Protein AF-A0A7S1SP15-F1 (afdb_monomer)

pLDDT: mean 71.82, std 19.23, range [31.91, 95.0]

InterPro domains:
  IPR002642 Lysophospholipase, catalytic domain [PF01735] (36-257)
  IPR002642 Lysophospholipase, catalytic domain [PS51210] (1-277)
  IPR016035 Acyl transferase/acyl hydrolase/lysophospholipase [SSF52151] (35-268)

Radius of gyration: 19.45 Å; Cα contacts (8 Å, |Δi|>4): 490; chains: 1; bounding box: 40×46×58 Å

Organism: NCBI:txid63592

Secondary structure (DSSP, 8-state):
----HHHHHHHHHHHHHHHTTT-TTTGGG-S--TTS---HHHHHHHHHHHHHH--TT-TT--TTSTTTT-BTTTHHHH-HHHHHT-SPPP-EEEEEP-TT-TT--SS-PEEEEE-SSEEEE-STTT-EEEEGGGTT--GGGGPBPTTS-B-S----S--BHHHHHHHHH----TT--GGG-TTTTT----SEEEE-S---TTT-TTS-TTSEEEEEEGGGSTT-SS--GGGG-GGG-------------SGGG---SHHHHHHHHHIIIII------

Solvent-accessible surface area (backbone atoms only — not comparable to full-atom values): 15600 Å² total; per-residue (Å²): 134,85,79,51,69,40,61,46,53,48,50,47,44,50,48,48,46,42,60,55,21,54,48,76,77,49,64,80,56,68,58,74,48,89,91,61,70,77,26,51,14,52,57,48,6,41,51,49,17,50,74,73,51,55,66,84,87,52,90,82,71,58,89,31,57,42,41,47,89,40,33,44,32,48,40,48,74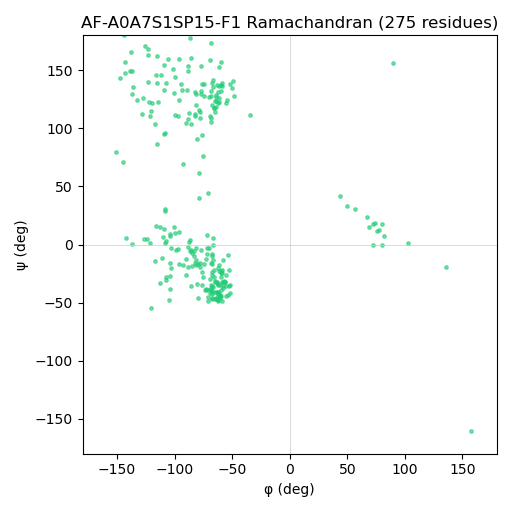,73,34,65,40,55,55,70,61,76,37,81,81,67,75,43,48,15,14,34,43,24,48,84,46,78,80,61,63,54,88,53,42,41,66,28,42,40,32,34,64,34,30,35,23,80,48,82,68,64,59,44,72,47,51,21,46,44,34,48,18,36,37,72,23,63,31,62,41,100,84,73,45,74,74,33,47,74,24,60,69,55,32,21,39,24,45,53,52,14,17,31,59,43,76,83,60,94,86,68,69,54,73,76,37,83,88,46,63,80,46,91,36,74,37,25,72,35,42,27,59,68,80,60,96,82,66,41,84,52,52,29,82,84,50,38,43,36,25,23,22,21,56,46,21,67,52,30,69,58,81,52,69,80,56,60,39,77,92,68,67,62,88,77,83,91,83,79,78,81,50,55,82,26,86,94,49,37,55,67,66,64,58,58,54,37,31,40,51,32,33,44,74,73,69,68,35,88,61,90,129

Nearest PDB structures (foldseek):
  5wg4-assembly1_A  TM=4.957E-01  e=5.060E+00  Homo sapiens

Mean predicted aligned error: 11.15 Å

Structure (mmCIF, N/CA/C/O backbone):
data_AF-A0A7S1SP15-F1
#
_entry.id   AF-A0A7S1SP15-F1
#
loop_
_atom_site.group_PDB
_atom_site.id
_atom_site.type_symbol
_atom_site.label_atom_id
_atom_site.label_alt_id
_atom_site.label_comp_id
_atom_site.label_asym_id
_atom_site.label_entity_id
_atom_site.label_seq_id
_atom_site.pdbx_PDB_ins_code
_atom_site.Cartn_x
_atom_site.Cartn_y
_atom_site.Cartn_z
_atom_site.occupancy
_atom_site.B_iso_or_equiv
_atom_site.auth_seq_id
_atom_site.auth_comp_id
_atom_site.auth_asym_id
_atom_site.auth_atom_id
_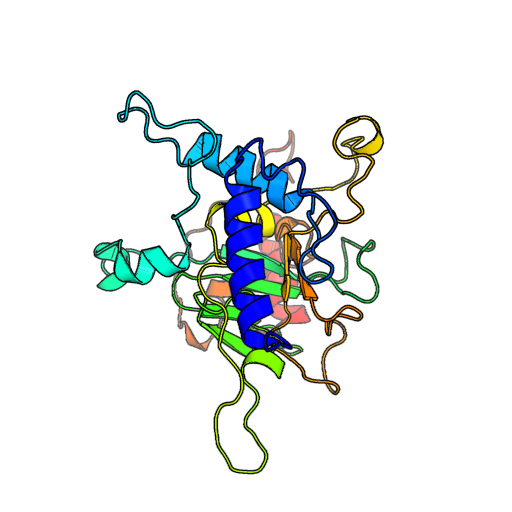atom_site.pdbx_PDB_model_num
ATOM 1 N N . GLN A 1 1 ? -11.463 2.622 38.867 1.00 37.31 1 GLN A N 1
ATOM 2 C CA . GLN A 1 1 ? -12.000 1.786 37.773 1.00 37.31 1 GLN A CA 1
ATOM 3 C C . GLN A 1 1 ? -10.945 1.722 36.683 1.00 37.31 1 GLN A C 1
ATOM 5 O O . GLN A 1 1 ? -10.620 2.759 36.124 1.00 37.31 1 GLN A O 1
ATOM 10 N N . GLN A 1 2 ? -10.336 0.558 36.449 1.00 34.97 2 GLN A N 1
ATOM 11 C CA . GLN A 1 2 ? -9.393 0.382 35.343 1.00 34.97 2 GLN A CA 1
ATOM 12 C C . GLN A 1 2 ? -10.195 0.124 34.065 1.00 34.97 2 GLN A C 1
ATOM 14 O O . GLN A 1 2 ? -10.850 -0.905 33.944 1.00 34.97 2 GLN A O 1
ATOM 19 N N . VAL A 1 3 ? -10.179 1.084 33.141 1.00 39.12 3 VAL A N 1
ATOM 20 C CA . VAL A 1 3 ? -10.641 0.879 31.761 1.00 39.12 3 VAL A CA 1
ATOM 21 C C . VAL A 1 3 ? -9.717 -0.157 31.119 1.00 39.12 3 VAL A C 1
ATOM 23 O O . VAL A 1 3 ? -8.491 -0.010 31.224 1.00 39.12 3 VAL A O 1
ATOM 26 N N . SER A 1 4 ? -10.297 -1.205 30.525 1.00 45.06 4 SER A N 1
ATOM 27 C CA . SER A 1 4 ? -9.557 -2.316 29.903 1.00 45.06 4 SER A CA 1
ATOM 28 C C . SER A 1 4 ? -8.683 -1.831 28.739 1.00 45.06 4 SER A C 1
ATOM 30 O O . SER A 1 4 ? -9.000 -0.823 28.110 1.00 45.06 4 SER A O 1
ATOM 32 N N . VAL A 1 5 ? -7.585 -2.538 28.448 1.00 40.28 5 VAL A N 1
ATOM 33 C CA . VAL A 1 5 ? -6.642 -2.195 27.362 1.00 40.28 5 VAL A CA 1
ATOM 34 C C . VAL A 1 5 ? -7.368 -2.070 26.018 1.00 40.28 5 VAL A C 1
ATOM 36 O O . VAL A 1 5 ? -7.242 -1.049 25.358 1.00 40.28 5 VAL A O 1
ATOM 39 N N . ALA A 1 6 ? -8.264 -3.005 25.698 1.00 38.03 6 ALA A N 1
ATOM 40 C CA . ALA A 1 6 ? -9.083 -2.965 24.486 1.00 38.03 6 ALA A CA 1
ATOM 41 C C . ALA A 1 6 ? -9.980 -1.710 24.384 1.00 38.03 6 ALA A C 1
ATOM 43 O O . ALA A 1 6 ? -10.123 -1.110 23.319 1.00 38.03 6 ALA A O 1
ATOM 44 N N . GLN A 1 7 ? -10.563 -1.262 25.502 1.00 39.53 7 GLN A N 1
ATOM 45 C CA . GLN A 1 7 ? -11.352 -0.025 25.533 1.00 39.53 7 GLN A CA 1
ATOM 46 C C . GLN A 1 7 ? -10.481 1.224 25.340 1.00 39.53 7 GLN A C 1
ATOM 48 O O . GLN A 1 7 ? -10.970 2.204 24.776 1.00 39.53 7 GLN A O 1
ATOM 53 N N . ARG A 1 8 ? -9.209 1.185 25.764 1.00 39.28 8 ARG A N 1
ATOM 54 C CA . ARG A 1 8 ? -8.229 2.245 25.482 1.00 39.28 8 ARG A CA 1
ATOM 55 C C . ARG A 1 8 ? -7.831 2.236 24.013 1.00 39.28 8 ARG A C 1
ATOM 57 O O . ARG A 1 8 ? -8.011 3.267 23.387 1.00 39.28 8 ARG A O 1
ATOM 64 N N . SER A 1 9 ? -7.473 1.093 23.423 1.00 38.44 9 SER A N 1
ATOM 65 C CA . SER A 1 9 ? -7.139 0.976 21.993 1.00 38.44 9 SER A CA 1
ATOM 66 C C . SER A 1 9 ? -8.254 1.526 21.088 1.00 38.44 9 SER A C 1
ATOM 68 O O . SER A 1 9 ? -8.000 2.311 20.175 1.00 38.44 9 SER A O 1
ATOM 70 N N . VAL A 1 10 ? -9.523 1.211 21.384 1.00 41.97 10 VAL A N 1
ATOM 71 C CA . VAL A 1 10 ? -10.685 1.743 20.642 1.00 41.97 10 VAL A CA 1
ATOM 72 C C . VAL A 1 10 ? -10.877 3.251 20.862 1.00 41.97 10 VAL A C 1
ATOM 74 O O . VAL A 1 10 ? -11.214 3.973 19.920 1.00 41.97 10 VAL A O 1
ATOM 77 N N . GLN A 1 11 ? -10.684 3.755 22.085 1.00 38.47 11 GLN A N 1
ATOM 78 C CA . GLN A 1 11 ? -10.725 5.197 22.357 1.00 38.47 11 GLN A CA 1
ATOM 79 C C . GLN A 1 11 ? -9.559 5.941 21.695 1.00 38.47 11 GLN A C 1
ATOM 81 O O . GLN A 1 11 ? -9.769 7.038 21.189 1.00 38.47 11 GLN A O 1
ATOM 86 N N . CYS A 1 12 ? -8.376 5.337 21.622 1.00 40.00 12 CYS A N 1
ATOM 87 C CA . CYS A 1 12 ? -7.183 5.883 20.991 1.00 40.00 12 CYS A CA 1
ATOM 88 C C . CYS A 1 12 ? -7.288 5.875 19.461 1.00 40.00 12 CYS A C 1
ATOM 90 O O . CYS A 1 12 ? -6.907 6.853 18.829 1.00 40.00 12 CYS A O 1
ATOM 92 N N . ALA A 1 13 ? -7.879 4.843 18.852 1.00 42.59 13 ALA A N 1
ATOM 93 C CA . ALA A 1 13 ? -8.191 4.832 17.422 1.00 42.59 13 ALA A CA 1
ATOM 94 C C . ALA A 1 13 ? -9.198 5.931 17.056 1.00 42.59 13 ALA A C 1
ATOM 96 O O . ALA A 1 13 ? -9.014 6.639 16.069 1.00 42.59 13 ALA A O 1
ATOM 97 N N . LYS A 1 14 ? -10.218 6.141 17.902 1.00 43.97 14 LYS A N 1
ATOM 98 C CA . LYS A 1 14 ? -11.146 7.274 17.773 1.00 43.97 14 LYS A CA 1
ATOM 99 C C . LYS A 1 14 ? -10.450 8.617 17.986 1.00 43.97 14 LYS A C 1
ATOM 101 O O . LYS A 1 14 ? -10.720 9.543 17.237 1.00 43.97 14 LYS A O 1
ATOM 106 N N . ALA A 1 15 ? -9.549 8.721 18.962 1.00 38.81 15 ALA A N 1
ATOM 107 C CA . ALA A 1 15 ? -8.785 9.936 19.230 1.00 38.81 15 ALA A CA 1
ATOM 108 C C . ALA A 1 15 ? -7.783 10.247 18.111 1.00 38.81 15 ALA A C 1
ATOM 110 O O . ALA A 1 15 ? -7.607 11.410 17.780 1.00 38.81 15 ALA A O 1
ATOM 111 N N . LYS A 1 16 ? -7.176 9.237 17.476 1.00 44.66 16 LYS A N 1
ATOM 112 C CA . LYS A 1 16 ? -6.309 9.418 16.308 1.00 44.66 16 LYS A CA 1
ATOM 113 C C . LYS A 1 16 ? -7.123 9.820 15.081 1.00 44.66 16 LYS A C 1
ATOM 115 O O . LYS A 1 16 ? -6.761 10.786 14.421 1.00 44.66 16 LYS A O 1
ATOM 120 N N . ALA A 1 17 ? -8.254 9.159 14.827 1.00 43.94 17 ALA A N 1
ATOM 121 C CA . ALA A 1 17 ? -9.197 9.572 13.788 1.00 43.94 17 ALA A CA 1
ATOM 122 C C . ALA A 1 17 ? -9.699 11.016 14.010 1.00 43.94 17 ALA A C 1
ATOM 124 O O . ALA A 1 17 ? -9.798 11.774 13.050 1.00 43.94 17 ALA A O 1
ATOM 125 N N . ALA A 1 18 ? -9.914 11.419 15.270 1.00 42.34 18 ALA A N 1
ATOM 126 C CA . ALA A 1 18 ? -10.309 12.775 15.656 1.00 42.34 18 ALA A CA 1
ATOM 127 C C . ALA A 1 18 ? -9.155 13.805 15.614 1.00 42.34 18 ALA A C 1
ATOM 129 O O . ALA A 1 18 ? -9.339 14.954 15.229 1.00 42.34 18 ALA A O 1
ATOM 130 N N . ALA A 1 19 ? -7.921 13.417 15.940 1.00 39.34 19 ALA A N 1
ATOM 131 C CA . ALA A 1 19 ? -6.739 14.265 15.759 1.00 39.34 19 ALA A CA 1
ATOM 132 C C . ALA A 1 19 ? -6.471 14.501 14.263 1.00 39.34 19 ALA A C 1
ATOM 134 O O . ALA A 1 19 ? -6.154 15.610 13.835 1.00 39.34 19 ALA A O 1
ATOM 135 N N . MET A 1 20 ? -6.716 13.476 13.444 1.00 42.69 20 MET A N 1
ATOM 136 C CA . MET A 1 20 ? -6.793 13.592 11.992 1.00 42.69 20 MET A CA 1
ATOM 137 C C . MET A 1 20 ? -8.016 14.404 11.528 1.00 42.69 20 MET A C 1
ATOM 139 O O . MET A 1 20 ? -8.078 14.714 10.344 1.00 42.69 20 MET A O 1
ATOM 143 N N . SER A 1 21 ? -8.956 14.784 12.405 1.00 39.91 21 SER A N 1
ATOM 144 C CA . SER A 1 21 ? -10.168 15.568 12.112 1.00 39.91 21 SER A CA 1
ATOM 145 C C . SER A 1 21 ? -10.158 17.004 12.662 1.00 39.91 21 SER A C 1
ATOM 147 O O . SER A 1 21 ? -11.189 17.676 12.678 1.00 39.91 21 SER A O 1
ATOM 149 N N . GLY A 1 22 ? -9.007 17.515 13.107 1.00 42.81 22 GLY A N 1
ATOM 150 C CA . GLY A 1 22 ? -8.780 18.950 13.300 1.00 42.81 22 GLY A CA 1
ATOM 151 C C . GLY A 1 22 ? -9.743 19.701 14.231 1.00 42.81 22 GLY A C 1
ATOM 152 O O . GLY A 1 22 ? -9.957 20.889 13.996 1.00 42.81 22 GLY A O 1
ATOM 153 N N . ASP A 1 23 ? -10.320 19.085 15.269 1.00 41.47 23 ASP A N 1
ATOM 154 C CA . ASP A 1 23 ? -10.992 19.863 16.321 1.00 41.47 23 ASP A CA 1
ATOM 155 C C . ASP A 1 23 ? -9.930 20.734 17.035 1.00 41.47 23 ASP A C 1
ATOM 157 O O . ASP A 1 23 ? -8.981 20.192 17.611 1.00 41.47 23 ASP A O 1
ATOM 161 N N . PRO A 1 24 ? -10.028 22.077 17.012 1.00 36.59 24 PRO A N 1
ATOM 162 C CA . PRO A 1 24 ? -9.061 22.951 17.674 1.00 36.59 24 PRO A CA 1
ATOM 163 C C . PRO A 1 24 ? -8.995 22.744 19.198 1.00 36.59 24 PRO A C 1
ATOM 165 O O . PRO A 1 24 ? -7.975 23.079 19.791 1.00 36.59 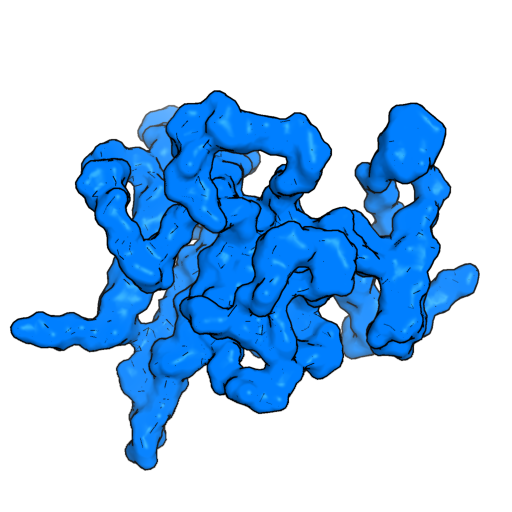24 PRO A O 1
ATOM 168 N N . ASN A 1 25 ? -10.003 22.117 19.821 1.00 38.88 25 ASN A N 1
ATOM 169 C CA . ASN A 1 25 ? -9.944 21.684 21.223 1.00 38.88 25 ASN A CA 1
ATOM 170 C C . ASN A 1 25 ? -9.240 20.322 21.416 1.00 38.88 25 ASN A C 1
ATOM 172 O O . ASN A 1 25 ? -8.934 19.946 22.545 1.00 38.88 25 ASN A O 1
ATOM 176 N N . THR A 1 26 ? -8.948 19.579 20.341 1.00 42.03 26 THR A N 1
ATOM 177 C CA . THR A 1 26 ? -8.118 18.354 20.378 1.00 42.03 26 THR A CA 1
ATOM 178 C C . THR A 1 26 ? -6.638 18.617 20.109 1.00 42.03 26 THR A C 1
ATOM 180 O O . THR A 1 26 ? -5.801 17.818 20.519 1.00 42.03 26 THR A O 1
ATOM 183 N N . ALA A 1 27 ? -6.288 19.771 19.529 1.00 34.78 27 ALA A N 1
ATOM 184 C CA . ALA A 1 27 ? -4.899 20.224 19.438 1.00 34.78 27 ALA A CA 1
ATOM 185 C C . ALA A 1 27 ? -4.304 20.576 20.821 1.00 34.78 27 ALA A C 1
ATOM 187 O O . ALA A 1 27 ? -3.103 20.444 21.028 1.00 34.78 27 ALA A O 1
ATOM 188 N N . GLU A 1 28 ? -5.141 20.949 21.796 1.00 33.28 28 GLU A N 1
ATOM 189 C CA . GLU A 1 28 ? -4.741 21.162 23.200 1.00 33.28 28 GLU A CA 1
ATOM 190 C C . GLU A 1 28 ? -4.760 19.860 24.035 1.00 33.28 28 GLU A C 1
ATOM 192 O O . GLU A 1 28 ? -4.292 19.826 25.171 1.00 33.28 28 GLU A O 1
ATOM 197 N N . LEU A 1 29 ? -5.219 18.749 23.442 1.00 36.62 29 LEU A N 1
ATOM 198 C CA . LEU A 1 29 ? -5.078 17.383 23.961 1.00 36.62 29 LEU A CA 1
ATOM 199 C C . LEU A 1 29 ? -3.939 16.610 23.275 1.00 36.62 29 LEU A C 1
ATOM 201 O O . LEU A 1 29 ? -3.836 15.400 23.462 1.00 36.62 29 LEU A O 1
ATOM 205 N N . LEU A 1 30 ? -3.039 17.296 22.554 1.00 38.06 30 LEU A N 1
ATOM 206 C CA . LEU A 1 30 ? -1.751 16.763 22.080 1.00 38.06 30 LEU A CA 1
ATOM 207 C C . LEU A 1 30 ? -0.751 16.560 23.238 1.00 38.06 30 LEU A C 1
ATOM 209 O O . LEU A 1 30 ? 0.430 16.884 23.135 1.00 38.06 30 LEU A O 1
ATOM 213 N N . GLY A 1 31 ? -1.218 15.987 24.347 1.00 31.91 31 GLY A N 1
ATOM 214 C CA . GLY A 1 31 ? -0.388 15.048 25.077 1.00 31.91 31 GLY A CA 1
ATOM 215 C C . GLY A 1 31 ? -0.287 13.808 24.202 1.00 31.91 31 GLY A C 1
ATOM 216 O O . GLY A 1 31 ? -1.308 13.301 23.741 1.00 31.91 31 GLY A O 1
ATOM 217 N N . GLU A 1 32 ? 0.934 13.363 23.924 1.00 36.91 32 GLU A N 1
ATOM 218 C CA . GLU A 1 32 ? 1.220 12.054 23.345 1.00 36.91 32 GLU A CA 1
ATOM 219 C C . GLU A 1 32 ? 0.200 11.037 23.871 1.00 36.91 32 GLU A C 1
ATOM 221 O O . GLU A 1 32 ? 0.198 10.728 25.061 1.00 36.91 32 GLU A O 1
ATOM 226 N N . VAL A 1 33 ? -0.697 10.523 23.024 1.00 41.72 33 VAL A N 1
ATOM 227 C CA . VAL A 1 33 ? -1.314 9.241 23.352 1.00 41.72 33 VAL A CA 1
ATOM 228 C C . VAL A 1 33 ? -0.146 8.269 23.216 1.00 41.72 33 VAL A C 1
ATOM 230 O O . VAL A 1 33 ? 0.303 8.068 22.085 1.00 41.72 33 VAL A O 1
ATOM 233 N N . PRO A 1 34 ? 0.407 7.701 24.306 1.00 47.22 34 PRO A N 1
ATOM 234 C CA . PRO A 1 34 ? 1.667 6.954 24.227 1.00 47.22 34 PRO A CA 1
ATOM 235 C C . PRO A 1 34 ? 1.556 5.760 23.267 1.00 47.22 34 PRO A C 1
ATOM 237 O O . PRO A 1 34 ? 2.532 5.319 22.670 1.00 47.22 34 PRO A O 1
ATOM 240 N N . GLU A 1 35 ? 0.327 5.278 23.078 1.00 51.12 35 GLU A N 1
ATOM 241 C CA . GLU A 1 35 ? -0.037 4.175 22.197 1.00 51.12 35 GLU A CA 1
ATOM 242 C C . GLU A 1 35 ? -0.176 4.586 20.716 1.00 51.12 35 GLU A C 1
ATOM 244 O O . GLU A 1 35 ? -0.228 3.703 19.867 1.00 51.12 35 GLU A O 1
ATOM 249 N N . HIS A 1 36 ? -0.237 5.877 20.352 1.00 58.72 36 HIS A N 1
ATOM 250 C CA . HIS A 1 36 ? -0.348 6.350 18.959 1.00 58.72 36 HIS A CA 1
ATOM 251 C C . HIS A 1 36 ? 0.286 7.740 18.741 1.00 58.72 36 HIS A C 1
ATOM 253 O O . HIS A 1 36 ? -0.437 8.733 18.648 1.00 58.72 36 HIS A O 1
ATOM 259 N N . PRO A 1 37 ? 1.624 7.827 18.608 1.00 67.00 37 PRO A N 1
ATOM 260 C CA . PRO A 1 37 ? 2.302 9.099 18.379 1.00 67.00 37 PRO A CA 1
ATOM 261 C C . PRO A 1 37 ? 1.940 9.691 17.011 1.00 67.00 37 PRO A C 1
ATOM 263 O O . PRO A 1 37 ? 1.840 8.962 16.019 1.00 67.00 37 PRO A O 1
ATOM 266 N N . LEU A 1 38 ? 1.776 11.016 16.972 1.00 71.31 38 LEU A N 1
ATOM 267 C CA . LEU A 1 38 ? 1.587 11.786 15.744 1.00 71.31 38 LEU A CA 1
ATOM 268 C C . LEU A 1 38 ? 2.866 11.736 14.897 1.00 71.31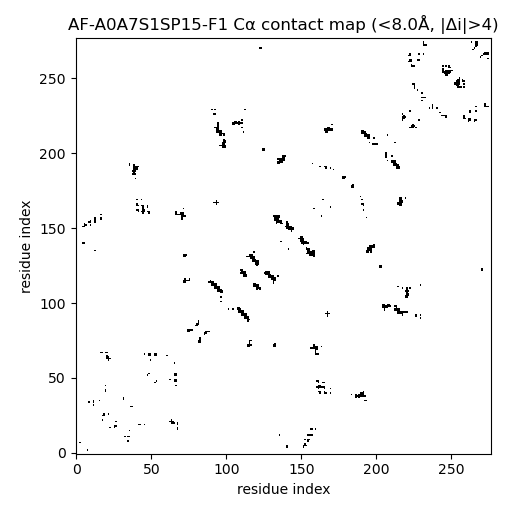 38 LEU A C 1
ATOM 270 O O . LEU A 1 38 ? 3.967 11.914 15.422 1.00 71.31 38 LEU A O 1
ATOM 274 N N . SER A 1 39 ? 2.729 11.522 13.591 1.00 74.75 39 SER A N 1
ATOM 275 C CA . SER A 1 39 ? 3.845 11.555 12.642 1.00 74.75 39 SER A CA 1
ATOM 276 C C . SER A 1 39 ? 3.620 12.559 11.513 1.00 74.75 39 SER A C 1
ATOM 278 O O . SER A 1 39 ? 2.511 13.063 11.307 1.00 74.75 39 SER A O 1
ATOM 280 N N . LEU A 1 40 ? 4.675 12.848 10.741 1.00 77.62 40 LEU A N 1
ATOM 281 C CA . LEU A 1 40 ? 4.551 13.688 9.544 1.00 77.62 40 LEU A CA 1
ATOM 282 C C . LEU A 1 40 ? 3.548 13.093 8.544 1.00 77.62 40 LEU A C 1
ATOM 284 O O . LEU A 1 40 ? 2.831 13.836 7.877 1.00 77.62 40 LEU A O 1
ATOM 288 N N . ALA A 1 41 ? 3.444 11.765 8.489 1.00 80.75 41 ALA A N 1
ATOM 289 C CA . ALA A 1 41 ? 2.477 11.077 7.646 1.00 80.75 41 ALA A CA 1
ATOM 290 C C . ALA A 1 41 ? 1.028 11.394 8.026 1.00 80.75 41 ALA A C 1
ATOM 292 O O . ALA A 1 41 ? 0.192 11.529 7.137 1.00 80.75 41 ALA A O 1
ATOM 293 N N . ASP A 1 42 ? 0.719 11.588 9.311 1.00 79.00 42 ASP A N 1
ATOM 294 C CA . ASP A 1 42 ? -0.636 11.960 9.724 1.00 79.00 42 ASP A CA 1
ATOM 295 C C . ASP A 1 42 ? -0.997 13.375 9.210 1.00 79.00 42 ASP A C 1
ATOM 297 O O . ASP A 1 42 ? -2.090 13.591 8.679 1.00 79.00 42 ASP A O 1
ATOM 301 N N . LEU A 1 43 ? -0.056 14.330 9.268 1.00 78.50 43 LEU A N 1
ATOM 302 C CA . LEU A 1 43 ? -0.238 15.687 8.721 1.00 78.50 43 LEU A CA 1
ATOM 303 C C . LEU A 1 43 ? -0.299 15.704 7.187 1.00 78.50 43 LEU A C 1
ATOM 305 O O . LEU A 1 43 ? -1.115 16.413 6.586 1.00 78.50 43 LEU A O 1
ATOM 309 N N . TYR A 1 44 ? 0.559 14.919 6.540 1.00 82.00 44 TYR A N 1
ATOM 310 C CA . TYR A 1 44 ? 0.586 14.791 5.088 1.00 82.00 44 TYR A CA 1
ATOM 311 C C . TYR A 1 44 ? -0.703 14.145 4.568 1.00 82.00 44 TYR A C 1
ATOM 313 O O . TYR A 1 44 ? -1.368 14.701 3.695 1.00 82.00 44 TYR A O 1
ATOM 321 N N . GLY A 1 45 ? -1.135 13.045 5.185 1.00 83.56 45 GLY A N 1
ATOM 322 C CA . GLY A 1 45 ? -2.388 12.361 4.869 1.00 83.56 45 GLY A CA 1
ATOM 323 C C . GLY A 1 45 ? -3.609 13.248 5.071 1.00 83.56 45 GLY A C 1
ATOM 324 O O . GLY A 1 45 ? -4.558 13.208 4.280 1.00 83.56 45 GLY A O 1
ATOM 325 N N . ARG A 1 46 ? -3.566 14.126 6.081 1.00 79.25 46 ARG A N 1
ATOM 326 C CA . ARG A 1 46 ? -4.590 15.153 6.268 1.00 79.25 46 ARG A CA 1
ATOM 327 C C . ARG A 1 46 ? -4.619 16.151 5.115 1.00 79.25 46 ARG A C 1
ATOM 329 O O . ARG A 1 46 ? -5.692 16.455 4.593 1.00 79.25 46 ARG A O 1
ATOM 336 N N . SER A 1 47 ? -3.452 16.641 4.716 1.00 80.88 47 SER A N 1
ATOM 337 C CA . SER A 1 47 ? -3.314 17.593 3.612 1.00 80.88 47 SER A CA 1
ATOM 338 C C . SER A 1 47 ? -3.824 16.991 2.299 1.00 80.88 47 SER A C 1
ATOM 340 O O . SER A 1 47 ? -4.606 17.629 1.595 1.00 80.88 47 SER A O 1
ATOM 342 N N . LEU A 1 48 ? -3.481 15.729 2.024 1.00 84.81 48 LEU A N 1
ATOM 343 C CA . LEU A 1 48 ? -4.007 14.977 0.883 1.00 84.81 48 LEU A CA 1
ATOM 344 C C . LEU A 1 48 ? -5.524 14.792 0.957 1.00 84.81 48 LEU A C 1
ATOM 346 O O . LEU A 1 48 ? -6.210 14.968 -0.044 1.00 84.81 48 LEU A O 1
ATOM 350 N N . SER A 1 49 ? -6.072 14.498 2.137 1.00 85.06 49 SER A N 1
ATOM 351 C CA . SER A 1 49 ? -7.524 14.367 2.315 1.00 85.06 49 SER A CA 1
ATOM 352 C C . SER A 1 49 ? -8.253 15.669 1.987 1.00 85.06 49 SER A C 1
ATOM 354 O O . SER A 1 49 ? -9.269 15.643 1.298 1.00 85.06 49 SER A O 1
ATOM 356 N N . ILE A 1 50 ? -7.722 16.814 2.425 1.00 80.88 50 ILE A N 1
ATOM 357 C CA . ILE A 1 50 ? -8.277 18.129 2.080 1.00 80.88 50 ILE A CA 1
ATOM 358 C C . ILE A 1 50 ? -8.169 18.376 0.572 1.00 80.88 50 ILE A C 1
ATOM 360 O O . ILE A 1 50 ? -9.146 18.787 -0.042 1.00 80.88 50 ILE A O 1
ATOM 364 N N . ALA A 1 51 ? -7.016 18.095 -0.035 1.00 84.50 51 ALA A N 1
ATOM 365 C CA . ALA A 1 51 ? -6.798 18.359 -1.453 1.00 84.50 51 ALA A CA 1
ATOM 366 C C . ALA A 1 51 ? -7.639 17.463 -2.382 1.00 84.50 51 ALA A C 1
ATOM 368 O O . ALA A 1 51 ? -8.116 17.932 -3.412 1.00 84.50 51 ALA A O 1
ATOM 369 N N . LEU A 1 52 ? -7.819 16.184 -2.031 1.00 86.00 52 LEU A N 1
ATOM 370 C CA . LEU A 1 52 ? -8.360 15.161 -2.935 1.00 86.00 52 LEU A CA 1
ATOM 371 C C . LEU A 1 52 ? -9.787 14.718 -2.596 1.00 86.00 52 LEU A C 1
ATOM 373 O O . LEU A 1 52 ? -10.522 14.298 -3.485 1.00 86.00 52 LEU A O 1
ATOM 377 N N . LEU A 1 53 ? -10.198 14.794 -1.326 1.00 82.06 53 LEU A N 1
ATOM 378 C CA . LEU A 1 53 ? -11.496 14.280 -0.858 1.00 82.06 53 LEU A CA 1
ATOM 379 C C . LEU A 1 53 ? -12.483 15.396 -0.502 1.00 82.06 53 LEU A C 1
ATOM 381 O O . LEU A 1 53 ? -13.606 15.126 -0.058 1.00 82.06 53 LEU A O 1
ATOM 385 N N . GLN A 1 54 ? -12.089 16.658 -0.676 1.00 75.31 54 GLN A N 1
ATOM 386 C CA . GLN A 1 54 ? -12.987 17.782 -0.476 1.00 75.31 54 GLN A CA 1
ATOM 387 C C . GLN A 1 54 ? -14.063 17.782 -1.560 1.00 75.31 54 GLN A C 1
ATOM 389 O O . GLN A 1 54 ? -13.845 18.178 -2.702 1.00 75.31 54 GLN A O 1
ATOM 394 N N . ASN A 1 55 ? -15.275 17.389 -1.176 1.00 64.06 55 ASN A N 1
ATOM 395 C CA . ASN A 1 55 ? -16.432 17.607 -2.026 1.00 64.06 55 ASN A CA 1
ATOM 396 C C . ASN A 1 55 ? -16.860 19.081 -1.917 1.00 64.06 55 ASN A C 1
ATOM 398 O O . ASN A 1 55 ? -17.382 19.517 -0.885 1.00 64.06 55 ASN A O 1
ATOM 402 N N . THR A 1 56 ? -16.632 19.837 -2.990 1.00 53.06 56 THR A N 1
ATOM 403 C CA . THR A 1 56 ? -16.945 21.268 -3.114 1.00 53.06 56 THR A CA 1
ATOM 404 C C . THR A 1 56 ? -18.448 21.566 -3.118 1.00 53.06 56 THR A C 1
ATOM 406 O O . THR A 1 56 ? -18.838 22.724 -2.984 1.00 53.06 56 THR A O 1
ATOM 409 N N . THR A 1 57 ? -19.314 20.549 -3.211 1.00 51.38 57 THR A N 1
ATOM 410 C CA . THR A 1 57 ? -20.774 20.729 -3.289 1.00 51.38 57 THR A CA 1
ATOM 411 C C . THR A 1 57 ? -21.476 20.832 -1.932 1.00 51.38 57 THR A C 1
ATOM 413 O O . THR A 1 57 ? -22.703 20.895 -1.892 1.00 51.38 57 THR A O 1
ATOM 416 N N . SER A 1 58 ? -20.747 20.842 -0.812 1.00 49.06 58 SER A N 1
ATOM 417 C CA . SER A 1 58 ? -21.323 21.020 0.531 1.00 49.06 58 SER A CA 1
ATOM 418 C C . SER A 1 58 ? -20.838 22.330 1.164 1.00 49.06 58 SER A C 1
ATOM 420 O O . SER A 1 58 ? -19.848 22.315 1.904 1.00 49.06 58 SER A O 1
ATOM 422 N N . PRO A 1 59 ? -21.512 23.469 0.904 1.00 44.66 59 PRO A N 1
ATOM 423 C CA . PRO A 1 59 ? -21.234 24.719 1.601 1.00 44.66 59 PRO A CA 1
ATOM 424 C C . PRO A 1 59 ? -21.352 24.502 3.115 1.00 44.66 59 PRO A C 1
ATOM 426 O O . PRO A 1 59 ? -22.397 24.074 3.599 1.00 44.66 59 PRO A O 1
ATOM 429 N N . GLY A 1 60 ? -20.277 24.766 3.861 1.00 52.00 60 GLY A N 1
ATOM 430 C CA . GLY A 1 60 ? -20.282 24.723 5.327 1.00 52.00 60 GLY A CA 1
ATOM 431 C C . GLY A 1 60 ? -19.649 23.493 5.985 1.00 52.00 60 GLY A C 1
ATOM 432 O O . GLY A 1 60 ? -19.606 23.453 7.214 1.00 52.00 60 GLY A O 1
ATOM 433 N N . ARG A 1 61 ? -19.098 22.519 5.238 1.00 49.62 61 ARG A N 1
ATOM 434 C CA . ARG A 1 61 ? -18.195 21.542 5.875 1.00 49.62 61 ARG A CA 1
ATOM 435 C C . ARG A 1 61 ? -16.935 22.265 6.343 1.00 49.62 61 ARG A C 1
ATOM 437 O O . ARG A 1 61 ? -16.198 22.820 5.530 1.00 49.62 61 ARG A O 1
ATOM 444 N N . GLN A 1 62 ? -16.699 22.267 7.653 1.00 54.84 62 GLN A N 1
ATOM 445 C CA . GLN A 1 62 ? -15.444 22.751 8.212 1.00 54.84 62 GLN A CA 1
ATOM 446 C C . GLN A 1 62 ? -14.296 21.918 7.628 1.00 54.84 62 GLN A C 1
ATOM 448 O O . GLN A 1 62 ? -14.388 20.690 7.565 1.00 54.84 62 GLN A O 1
ATOM 453 N N . PHE A 1 63 ? -13.203 22.582 7.236 1.00 57.25 63 PHE A N 1
ATOM 454 C CA . PHE A 1 63 ? -11.960 21.952 6.764 1.00 57.25 63 PHE A CA 1
ATOM 455 C C . PHE A 1 63 ? -11.384 20.919 7.740 1.00 57.25 63 PHE A C 1
ATOM 457 O O . PHE A 1 63 ? -10.453 20.208 7.384 1.00 57.25 63 PHE A O 1
ATOM 464 N N . THR A 1 64 ? -11.931 20.832 8.949 1.00 57.78 64 THR A N 1
ATOM 465 C CA . THR A 1 64 ? -11.617 19.903 10.031 1.00 57.78 64 THR A CA 1
ATOM 466 C C . THR A 1 64 ? -12.179 18.493 9.781 1.00 57.78 64 THR A C 1
ATOM 468 O O . THR A 1 64 ? -11.505 17.520 10.064 1.00 57.78 64 THR A O 1
ATOM 471 N N . THR A 1 65 ? -13.277 18.297 9.043 1.00 62.78 65 THR A N 1
ATOM 472 C CA . THR A 1 65 ? -13.899 16.948 8.899 1.00 62.78 65 THR A CA 1
ATOM 473 C C . THR A 1 65 ? -13.710 16.270 7.533 1.00 62.78 65 THR A C 1
ATOM 475 O O . THR A 1 65 ? -14.226 15.179 7.284 1.00 62.78 65 THR A O 1
ATOM 478 N N . VAL A 1 66 ? -12.971 16.886 6.600 1.00 71.19 66 VAL A N 1
ATOM 479 C CA . VAL A 1 66 ? -12.743 16.308 5.259 1.00 71.19 66 VAL A CA 1
ATOM 480 C C . VAL A 1 66 ? -12.008 14.966 5.363 1.00 71.19 66 VAL A C 1
ATOM 482 O O . VAL A 1 66 ? -10.956 14.886 5.989 1.00 71.19 66 VAL A O 1
ATOM 485 N N . GLY A 1 67 ? -12.563 13.909 4.761 1.00 73.94 67 GLY A N 1
ATOM 486 C CA . GLY A 1 67 ? -11.951 12.574 4.710 1.00 73.94 67 GLY A CA 1
ATOM 487 C C . GLY A 1 67 ? -11.954 11.778 6.023 1.00 73.94 67 GLY A C 1
ATOM 488 O O . GLY A 1 67 ? -11.488 10.647 6.019 1.00 73.94 67 GLY A O 1
ATOM 489 N N . GLU A 1 68 ? -12.489 12.313 7.126 1.00 71.06 68 GLU A N 1
ATOM 490 C CA . GLU A 1 68 ? -12.430 11.694 8.465 1.00 71.06 68 GLU A CA 1
ATOM 491 C C . GLU A 1 68 ? -13.079 10.299 8.514 1.00 71.06 68 GLU A C 1
ATOM 493 O O . GLU A 1 68 ? -12.475 9.338 8.981 1.00 71.06 68 GLU A O 1
ATOM 498 N N . GLY A 1 69 ? -14.293 10.174 7.974 1.00 75.38 69 GLY A N 1
ATOM 499 C CA . GLY A 1 69 ? -15.027 8.906 7.910 1.00 75.38 69 GLY A CA 1
ATOM 500 C C . GLY A 1 69 ? -14.717 8.057 6.677 1.00 75.38 69 GLY A C 1
ATOM 501 O O . GLY A 1 69 ? -15.342 7.016 6.486 1.00 75.38 69 GLY A O 1
ATOM 502 N N . THR A 1 70 ? -13.803 8.505 5.813 1.00 84.00 70 THR A N 1
ATOM 503 C CA . THR A 1 70 ? -13.468 7.789 4.582 1.00 84.00 70 THR A CA 1
ATOM 504 C C . THR A 1 70 ? -12.339 6.814 4.873 1.00 84.00 70 THR A C 1
ATOM 506 O O . THR A 1 70 ? -11.183 7.214 4.998 1.00 84.00 70 THR A O 1
ATOM 509 N N . THR A 1 71 ? -12.668 5.531 4.973 1.00 88.88 71 THR A N 1
ATOM 510 C CA . THR A 1 71 ? -11.689 4.452 5.135 1.00 88.88 71 THR A CA 1
ATOM 511 C C . THR A 1 71 ? -11.450 3.738 3.811 1.00 88.88 71 THR A C 1
ATOM 513 O O . THR A 1 71 ? -12.342 3.676 2.959 1.00 88.88 71 THR A O 1
ATOM 516 N N . PHE A 1 72 ? -10.251 3.187 3.621 1.00 91.19 72 PHE A N 1
ATOM 517 C CA . PHE A 1 72 ? -9.940 2.439 2.404 1.00 91.19 72 PHE A CA 1
ATOM 518 C C . PHE A 1 72 ? -10.714 1.115 2.343 1.00 91.19 72 PHE A C 1
ATOM 520 O O . PHE A 1 72 ? -11.260 0.772 1.295 1.00 91.19 72 PHE A O 1
ATOM 527 N N . SER A 1 73 ? -10.882 0.422 3.476 1.00 90.75 73 SER A N 1
ATOM 528 C CA . SER A 1 73 ? -11.756 -0.757 3.559 1.00 90.75 73 SER A CA 1
ATOM 529 C C . SER A 1 73 ? -13.232 -0.437 3.358 1.00 90.75 73 SER A C 1
ATOM 531 O O . SER A 1 73 ? -14.000 -1.303 2.944 1.00 90.75 73 SER A O 1
ATOM 533 N N . GLY A 1 74 ? -13.635 0.818 3.574 1.00 89.69 74 GLY A N 1
ATOM 534 C CA . GLY A 1 74 ? -14.976 1.293 3.266 1.00 89.69 74 GLY A CA 1
ATOM 535 C C . GLY A 1 74 ? -15.347 1.077 1.799 1.00 89.69 74 GLY A C 1
ATOM 536 O O . GLY A 1 74 ? -16.502 0.758 1.528 1.00 89.69 74 GLY A O 1
ATOM 537 N N . LEU A 1 75 ? -14.379 1.145 0.872 1.00 88.06 75 LEU A N 1
ATOM 538 C CA . LEU A 1 75 ? -14.600 0.912 -0.563 1.00 88.06 75 LEU A CA 1
ATOM 539 C C . LEU A 1 75 ? -15.171 -0.479 -0.856 1.00 88.06 75 LEU A C 1
ATOM 541 O O . LEU A 1 75 ? -15.978 -0.620 -1.769 1.00 88.06 75 LEU A O 1
ATOM 545 N N . ALA A 1 76 ? -14.816 -1.491 -0.056 1.00 87.31 76 ALA A N 1
ATOM 546 C CA . ALA A 1 76 ? -15.342 -2.847 -0.205 1.00 87.31 76 ALA A CA 1
ATOM 547 C C . ALA A 1 76 ? -16.870 -2.923 -0.017 1.00 87.31 76 ALA A C 1
ATOM 549 O O . ALA A 1 76 ? -17.497 -3.870 -0.488 1.00 87.31 76 ALA A O 1
ATOM 550 N N . ALA A 1 77 ? -17.464 -1.950 0.681 1.00 83.12 77 ALA A N 1
ATOM 551 C CA . ALA A 1 77 ? -18.900 -1.883 0.942 1.00 83.12 77 ALA A CA 1
ATOM 552 C C . ALA A 1 77 ? -19.592 -0.702 0.241 1.00 83.12 77 ALA A C 1
ATOM 554 O O . ALA A 1 77 ? -20.764 -0.811 -0.114 1.00 83.12 77 ALA A O 1
ATOM 555 N N . SER A 1 78 ? -18.906 0.432 0.077 1.00 83.31 78 SER A N 1
ATOM 556 C CA . SER A 1 78 ? -19.497 1.676 -0.426 1.00 83.31 78 SER A CA 1
ATOM 557 C C . SER A 1 78 ? -19.427 1.822 -1.944 1.00 83.31 78 SER A C 1
ATOM 559 O O . SER A 1 78 ? -20.290 2.486 -2.520 1.00 83.31 78 SER A O 1
ATOM 561 N N . ASP A 1 79 ? -18.453 1.189 -2.602 1.00 85.25 79 ASP A N 1
ATOM 562 C CA . ASP A 1 79 ? -18.326 1.200 -4.056 1.00 85.25 79 ASP A CA 1
ATOM 563 C C . ASP A 1 79 ? -18.894 -0.100 -4.633 1.00 85.25 79 ASP A C 1
ATOM 565 O O . ASP A 1 79 ? -18.346 -1.188 -4.456 1.00 85.25 79 ASP A O 1
ATOM 569 N N . THR A 1 80 ? -20.022 0.006 -5.338 1.00 87.25 80 THR A N 1
ATOM 570 C CA . THR A 1 80 ? -20.690 -1.166 -5.921 1.00 87.25 80 THR A CA 1
ATOM 571 C C . THR A 1 80 ? -19.821 -1.853 -6.972 1.00 87.25 80 THR A C 1
ATOM 573 O O . THR A 1 80 ? -19.883 -3.074 -7.093 1.00 87.25 80 THR A O 1
ATOM 576 N N . ALA A 1 81 ? -18.997 -1.115 -7.720 1.00 89.56 81 ALA A N 1
ATOM 577 C CA . ALA A 1 81 ? -18.142 -1.706 -8.738 1.00 89.56 81 ALA A CA 1
ATOM 578 C C . ALA A 1 81 ? -16.993 -2.503 -8.105 1.00 89.56 81 ALA A C 1
ATOM 580 O O . ALA A 1 81 ? -16.703 -3.606 -8.563 1.00 89.56 81 ALA A O 1
ATOM 581 N N . VAL A 1 82 ? -16.409 -2.014 -7.008 1.00 88.56 82 VAL A N 1
ATOM 582 C CA . VAL A 1 82 ? -15.424 -2.781 -6.223 1.00 88.56 82 VAL A CA 1
ATOM 583 C C . VAL A 1 82 ? -16.086 -3.986 -5.546 1.00 88.56 82 VAL A C 1
ATOM 585 O O . VAL A 1 82 ? -15.585 -5.102 -5.654 1.00 88.56 82 VAL A O 1
ATOM 588 N N . ALA A 1 83 ? -17.240 -3.794 -4.901 1.00 86.50 83 ALA A N 1
ATOM 589 C CA . ALA A 1 83 ? -17.938 -4.845 -4.157 1.00 86.50 83 ALA A CA 1
ATOM 590 C C . ALA A 1 83 ? -18.437 -6.002 -5.043 1.00 86.50 83 ALA A C 1
ATOM 592 O O . ALA A 1 83 ? -18.492 -7.148 -4.599 1.00 86.50 83 ALA A O 1
ATOM 593 N N . THR A 1 84 ? -18.814 -5.712 -6.292 1.00 88.56 84 THR A N 1
ATOM 594 C CA . THR A 1 84 ? -19.318 -6.712 -7.254 1.00 88.56 84 THR A CA 1
ATOM 595 C C . THR A 1 84 ? -18.249 -7.234 -8.215 1.00 88.56 84 THR A C 1
ATOM 597 O O . THR A 1 84 ? -18.542 -8.115 -9.020 1.00 88.56 84 THR A O 1
ATOM 600 N N . GLY A 1 85 ? -17.021 -6.704 -8.150 1.00 87.31 85 GLY A N 1
ATOM 601 C CA . GLY A 1 85 ? -15.947 -7.033 -9.092 1.00 87.31 85 GLY A CA 1
ATOM 602 C C . GLY A 1 85 ? -16.141 -6.450 -10.497 1.00 87.31 85 GLY A C 1
ATOM 603 O O . GLY A 1 85 ? -15.519 -6.919 -11.446 1.00 87.31 85 GLY A O 1
ATOM 604 N N . ALA A 1 86 ? -17.005 -5.443 -10.654 1.00 92.00 86 ALA A N 1
ATOM 605 C CA . ALA A 1 86 ? -17.181 -4.719 -11.913 1.00 92.00 86 ALA A CA 1
ATOM 606 C C . ALA A 1 86 ? -16.066 -3.684 -12.180 1.00 92.00 86 ALA A C 1
ATOM 608 O O . ALA A 1 86 ? -15.915 -3.234 -13.314 1.00 92.00 86 ALA A O 1
ATOM 609 N N . ALA A 1 87 ? -15.286 -3.312 -11.160 1.00 90.81 87 ALA A N 1
ATOM 610 C CA . ALA A 1 87 ? -14.059 -2.528 -11.288 1.00 90.81 87 ALA A CA 1
ATOM 611 C C . ALA A 1 87 ? -12.822 -3.392 -11.006 1.00 90.81 87 ALA A C 1
ATOM 613 O O . ALA A 1 87 ? -12.890 -4.376 -10.267 1.00 90.81 87 ALA A O 1
ATOM 614 N N . ALA A 1 88 ? -11.676 -2.995 -11.569 1.00 90.06 88 ALA A N 1
ATOM 615 C CA . ALA A 1 88 ? -10.392 -3.583 -11.203 1.00 90.06 88 ALA A CA 1
ATOM 616 C C . ALA A 1 88 ? -10.136 -3.389 -9.701 1.00 90.06 88 ALA A C 1
ATOM 618 O O . ALA A 1 88 ? -10.414 -2.321 -9.153 1.00 90.06 88 ALA A O 1
ATOM 619 N N . LEU A 1 89 ? -9.605 -4.423 -9.045 1.00 90.75 89 LEU A N 1
ATOM 620 C CA . LEU A 1 89 ? -9.290 -4.370 -7.623 1.00 90.75 89 LEU A CA 1
ATOM 621 C C . LEU A 1 89 ? -8.225 -3.289 -7.360 1.00 90.75 89 LEU A C 1
ATOM 623 O O . LEU A 1 89 ? -7.121 -3.401 -7.898 1.00 90.75 89 LEU A O 1
ATOM 627 N N . PRO A 1 90 ? -8.505 -2.285 -6.510 1.00 92.62 90 PRO A N 1
ATOM 628 C CA . PRO A 1 90 ? -7.498 -1.310 -6.122 1.00 92.62 90 PRO A CA 1
ATOM 629 C C . PRO A 1 90 ? -6.423 -1.984 -5.267 1.00 92.62 90 PRO A C 1
ATOM 631 O O . PRO A 1 90 ? -6.724 -2.516 -4.196 1.00 92.62 90 PRO A O 1
ATOM 634 N N . LEU A 1 91 ? -5.178 -1.943 -5.738 1.00 93.44 91 LEU A N 1
ATOM 635 C CA . LEU A 1 91 ? -4.002 -2.420 -5.019 1.00 93.44 91 LEU A CA 1
ATOM 636 C C . LEU A 1 91 ? -3.007 -1.270 -4.879 1.00 93.44 91 LEU A C 1
ATOM 638 O O . LEU A 1 91 ? -2.593 -0.676 -5.872 1.00 93.44 91 LEU A O 1
ATOM 642 N N . ILE A 1 92 ? -2.648 -0.959 -3.639 1.00 94.44 92 ILE A N 1
ATOM 643 C CA . ILE A 1 92 ? -1.645 0.041 -3.276 1.00 94.44 92 ILE A CA 1
ATOM 644 C C . ILE A 1 92 ? -0.412 -0.703 -2.772 1.00 94.44 92 ILE A C 1
ATOM 646 O O . ILE A 1 92 ? -0.537 -1.680 -2.031 1.00 94.44 92 ILE A O 1
ATOM 650 N N . LEU A 1 93 ? 0.769 -0.235 -3.167 1.00 93.69 93 LEU A N 1
ATOM 651 C CA . LEU A 1 93 ? 2.042 -0.716 -2.646 1.00 93.69 93 LEU A CA 1
ATOM 652 C C . LEU A 1 93 ? 2.665 0.368 -1.761 1.00 93.69 93 LEU A C 1
ATOM 654 O O . LEU A 1 93 ? 2.729 1.531 -2.150 1.00 93.69 93 LEU A O 1
ATOM 658 N N . SER A 1 94 ? 3.131 -0.043 -0.590 1.00 92.25 94 SER A N 1
ATOM 659 C CA . SER A 1 94 ? 3.937 0.723 0.358 1.00 92.25 94 SER A CA 1
ATOM 660 C C . SER A 1 94 ? 5.241 -0.028 0.633 1.00 92.25 94 SER A C 1
ATOM 662 O O . SER A 1 94 ? 5.336 -1.233 0.397 1.00 92.25 94 SER A O 1
ATOM 664 N N . GLY A 1 95 ? 6.235 0.660 1.184 1.00 88.81 95 GLY A N 1
ATOM 665 C CA . GLY A 1 95 ? 7.414 0.040 1.780 1.00 88.81 95 GLY A CA 1
ATOM 666 C C . GLY A 1 95 ? 7.253 -0.110 3.290 1.00 88.81 95 GLY A C 1
ATOM 667 O O . GLY A 1 95 ? 7.005 0.873 3.986 1.00 88.81 95 GLY A O 1
ATOM 668 N N . LEU A 1 96 ? 7.399 -1.328 3.812 1.00 86.50 96 LEU A N 1
ATOM 669 C CA . LEU A 1 96 ? 7.521 -1.586 5.244 1.00 86.50 96 LEU A CA 1
ATOM 670 C C . LEU A 1 96 ? 8.965 -1.331 5.680 1.00 86.50 96 LEU A C 1
ATOM 672 O O . LEU A 1 96 ? 9.888 -1.988 5.201 1.00 86.50 96 LEU A O 1
ATOM 676 N N . ILE A 1 97 ? 9.138 -0.394 6.606 1.00 80.56 97 ILE A N 1
ATOM 677 C CA . ILE A 1 97 ? 10.432 -0.006 7.160 1.00 80.56 97 ILE A CA 1
ATOM 678 C C . ILE A 1 97 ? 10.922 -1.058 8.154 1.00 80.56 97 ILE A C 1
ATOM 680 O O . ILE A 1 97 ? 10.164 -1.545 8.997 1.00 80.56 97 ILE A O 1
ATOM 684 N N . ASN A 1 98 ? 12.218 -1.358 8.081 1.00 73.50 98 ASN A N 1
ATOM 685 C CA . ASN A 1 98 ? 12.916 -2.127 9.098 1.00 73.50 98 ASN A CA 1
ATOM 686 C C . ASN A 1 98 ? 12.934 -1.341 10.417 1.00 73.50 98 ASN A C 1
ATOM 688 O O . ASN A 1 98 ? 13.547 -0.283 10.521 1.00 73.50 98 ASN A O 1
ATOM 692 N N . ALA A 1 99 ? 12.254 -1.852 11.440 1.00 63.91 99 ALA A N 1
ATOM 693 C CA . ALA A 1 99 ? 12.110 -1.156 12.714 1.00 63.91 99 ALA A CA 1
ATOM 694 C C . ALA A 1 99 ? 13.394 -1.126 13.563 1.00 63.91 99 ALA A C 1
ATOM 696 O O . ALA A 1 99 ? 13.460 -0.409 14.562 1.00 63.91 99 ALA A O 1
ATOM 697 N N . GLN A 1 100 ? 14.400 -1.918 13.197 1.00 59.34 100 GLN A N 1
ATOM 698 C CA . GLN A 1 100 ? 15.724 -1.943 13.806 1.00 59.34 100 GLN A CA 1
ATOM 699 C C . GLN A 1 100 ? 16.631 -0.873 13.187 1.00 59.34 100 GLN A C 1
ATOM 701 O O . GLN A 1 100 ? 17.615 -0.493 13.818 1.00 59.34 100 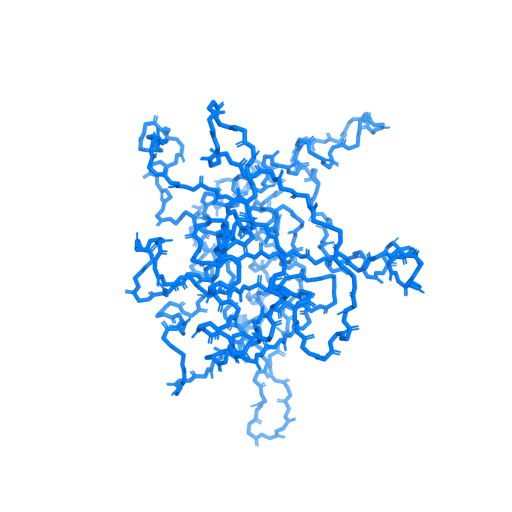GLN A O 1
ATOM 706 N N . ASP A 1 101 ? 16.282 -0.367 12.002 1.00 59.28 101 ASP A N 1
ATOM 707 C CA . ASP A 1 101 ? 16.972 0.739 11.340 1.00 59.28 101 ASP A CA 1
ATOM 708 C C . ASP A 1 101 ? 15.983 1.636 10.563 1.00 59.28 101 ASP A C 1
ATOM 710 O O . ASP A 1 101 ? 15.953 1.633 9.328 1.00 59.28 101 ASP A O 1
ATOM 714 N N . PRO A 1 102 ? 15.141 2.407 11.281 1.00 55.34 102 PRO A N 1
ATOM 715 C CA . PRO A 1 102 ? 14.104 3.235 10.674 1.00 55.34 102 PRO A CA 1
ATOM 716 C C . PRO A 1 102 ? 14.640 4.465 9.926 1.00 55.34 102 PRO A C 1
ATOM 718 O O . PRO A 1 102 ? 13.844 5.207 9.349 1.00 55.34 102 PRO A O 1
ATOM 721 N N . GLU A 1 103 ? 15.957 4.698 9.948 1.00 52.28 103 GLU A N 1
ATOM 722 C CA . GLU A 1 103 ? 16.649 5.797 9.263 1.00 52.28 103 GLU A CA 1
ATOM 723 C C . GLU A 1 103 ? 17.362 5.331 7.977 1.00 52.28 103 GLU A C 1
ATOM 725 O O . GLU A 1 103 ? 17.595 6.146 7.081 1.00 52.28 103 GLU A O 1
ATOM 730 N N . SER A 1 104 ? 17.649 4.029 7.824 1.00 54.41 104 SER A N 1
ATOM 731 C CA . SER A 1 104 ? 18.153 3.451 6.569 1.00 54.41 104 SER A CA 1
ATOM 732 C C . SER A 1 104 ? 17.010 3.199 5.569 1.00 54.41 104 SER A C 1
ATOM 734 O O . SER A 1 104 ? 16.333 2.174 5.554 1.00 54.41 104 SER A O 1
ATOM 736 N N . TRP A 1 105 ? 16.728 4.191 4.727 1.00 58.44 105 TRP A N 1
ATOM 737 C CA . TRP A 1 105 ? 15.532 4.179 3.872 1.00 58.44 105 TRP A CA 1
ATOM 738 C C . TRP A 1 105 ? 15.666 3.433 2.537 1.00 58.44 105 TRP A C 1
ATOM 740 O O . TRP A 1 105 ? 14.654 3.288 1.862 1.00 58.44 105 TRP A O 1
ATOM 750 N N . ALA A 1 106 ? 16.858 2.968 2.144 1.00 52.16 106 ALA A N 1
ATOM 751 C CA . ALA A 1 106 ? 17.112 2.559 0.753 1.00 52.16 106 ALA A CA 1
ATOM 752 C C . ALA A 1 106 ? 17.244 1.040 0.506 1.00 52.16 106 ALA A C 1
ATOM 754 O O . ALA A 1 106 ? 16.841 0.572 -0.554 1.00 52.16 106 ALA A O 1
ATOM 755 N N . ASP A 1 107 ? 17.729 0.251 1.474 1.00 54.06 107 ASP A N 1
ATOM 756 C CA . ASP A 1 107 ? 18.132 -1.148 1.202 1.00 54.06 107 ASP A CA 1
ATOM 757 C C . ASP A 1 107 ? 17.387 -2.199 2.037 1.00 54.06 107 ASP A C 1
ATOM 759 O O . ASP A 1 107 ? 17.651 -3.397 1.934 1.00 54.06 107 ASP A O 1
ATOM 763 N N . ALA A 1 108 ? 16.452 -1.766 2.882 1.00 68.88 108 ALA A N 1
ATOM 764 C CA . ALA A 1 108 ? 15.786 -2.650 3.829 1.00 68.88 108 ALA A CA 1
ATOM 765 C C . ALA A 1 108 ? 14.262 -2.647 3.717 1.00 68.88 108 ALA A C 1
ATOM 767 O O . ALA A 1 108 ? 13.637 -3.279 4.548 1.00 68.88 108 ALA A O 1
ATOM 768 N N . LEU A 1 109 ? 13.621 -1.971 2.757 1.00 83.50 109 LEU A N 1
ATOM 769 C CA . LEU A 1 109 ? 12.152 -1.977 2.704 1.00 83.50 109 LEU A CA 1
ATOM 770 C C . LEU A 1 109 ? 11.606 -3.317 2.195 1.00 83.50 109 LEU A C 1
ATOM 772 O O . LEU A 1 109 ? 12.103 -3.864 1.210 1.00 83.50 109 LEU A O 1
ATOM 776 N N . LEU A 1 110 ? 10.531 -3.809 2.818 1.00 86.94 110 LEU A N 1
ATOM 777 C CA . LEU A 1 110 ? 9.740 -4.914 2.266 1.00 86.94 110 LEU A CA 1
ATOM 778 C C . LEU A 1 110 ? 8.478 -4.400 1.575 1.00 86.94 110 LEU A C 1
ATOM 780 O O . LEU A 1 110 ? 7.848 -3.470 2.083 1.00 86.94 110 LEU A O 1
ATOM 784 N N . PRO A 1 111 ? 8.045 -5.028 0.471 1.00 90.50 111 PRO A N 1
ATOM 785 C CA . PRO A 1 111 ? 6.797 -4.661 -0.171 1.00 90.50 111 PRO A CA 1
ATOM 786 C C . PRO A 1 111 ? 5.618 -4.934 0.766 1.00 90.50 111 PRO A C 1
ATOM 788 O O . PRO A 1 111 ? 5.445 -6.049 1.267 1.00 90.50 111 PRO A O 1
ATOM 791 N N . TRP A 1 112 ? 4.788 -3.920 0.978 1.00 92.12 112 TRP A N 1
ATOM 792 C CA . TRP A 1 112 ? 3.571 -3.983 1.773 1.00 92.12 112 TRP A CA 1
ATOM 793 C C . TRP A 1 112 ? 2.374 -3.608 0.908 1.00 92.12 112 TRP A C 1
ATOM 795 O O . TRP A 1 112 ? 2.257 -2.487 0.426 1.00 92.12 112 TRP A O 1
ATOM 805 N N . GLU A 1 113 ? 1.480 -4.557 0.685 1.00 94.38 113 GLU A N 1
ATOM 806 C CA . GLU A 1 113 ? 0.306 -4.377 -0.153 1.00 94.38 113 GLU A CA 1
ATOM 807 C C . GLU A 1 113 ? -0.907 -3.981 0.687 1.00 94.38 113 GLU A C 1
ATOM 809 O O . GLU A 1 113 ? -1.162 -4.563 1.741 1.00 94.38 113 GLU A O 1
ATOM 814 N N . ILE A 1 114 ? -1.693 -3.035 0.177 1.00 95.00 114 ILE A N 1
ATOM 815 C CA . ILE A 1 114 ? -2.950 -2.585 0.768 1.00 95.00 114 ILE A CA 1
ATOM 816 C C . ILE A 1 114 ? -4.050 -2.663 -0.298 1.00 95.00 114 ILE A C 1
ATOM 818 O O . ILE A 1 114 ? -3.939 -2.080 -1.374 1.00 95.00 114 ILE A O 1
ATOM 822 N N . SER A 1 115 ? -5.147 -3.346 0.015 1.00 94.88 115 SER A N 1
ATOM 823 C CA . SER A 1 115 ? -6.391 -3.374 -0.766 1.00 94.88 115 SER A CA 1
ATOM 824 C C . SER A 1 115 ? -7.581 -2.991 0.128 1.00 94.88 115 SER A C 1
ATOM 826 O O . SER A 1 115 ? -7.432 -2.935 1.352 1.00 94.88 115 SER A O 1
ATOM 828 N N . PRO A 1 116 ? -8.792 -2.778 -0.415 1.00 94.62 116 PRO A N 1
ATOM 829 C CA . PRO A 1 116 ? -9.986 -2.595 0.415 1.00 94.62 116 PRO A CA 1
ATOM 830 C C . PRO A 1 116 ? -10.308 -3.794 1.326 1.00 94.62 116 PRO A C 1
ATOM 832 O O . PRO A 1 116 ? -10.993 -3.651 2.337 1.00 94.62 116 PRO A O 1
ATOM 835 N N . PHE A 1 117 ? -9.826 -4.991 0.989 1.00 92.81 117 PHE A N 1
ATOM 836 C CA . PHE A 1 117 ? -10.207 -6.226 1.674 1.00 92.81 117 PHE A CA 1
ATOM 837 C C . PHE A 1 117 ? -9.117 -6.738 2.619 1.00 92.81 117 PHE A C 1
ATOM 839 O O . PHE A 1 117 ? -9.427 -7.224 3.707 1.00 92.81 117 PHE A O 1
ATOM 846 N N . TRP A 1 118 ? -7.851 -6.610 2.227 1.00 91.12 118 TRP A N 1
ATOM 847 C CA . TRP A 1 118 ? -6.686 -7.097 2.963 1.00 91.12 118 TRP A CA 1
ATOM 848 C C . TRP A 1 118 ? -5.490 -6.156 2.860 1.00 91.12 118 TRP A C 1
ATOM 850 O O . TRP A 1 118 ? -5.343 -5.405 1.896 1.00 91.12 118 TRP A O 1
ATOM 860 N N . THR A 1 119 ? -4.599 -6.267 3.833 1.00 92.06 119 THR A N 1
ATOM 861 C CA . THR A 1 119 ? -3.314 -5.581 3.869 1.00 92.06 119 THR A CA 1
ATOM 862 C C . THR A 1 119 ? -2.265 -6.513 4.475 1.00 92.06 119 THR A C 1
ATOM 864 O O . THR A 1 119 ? -2.602 -7.384 5.285 1.00 92.06 119 THR A O 1
ATOM 867 N N . GLY A 1 120 ? -1.016 -6.412 4.033 1.00 89.69 120 GLY A N 1
ATOM 868 C CA . GLY A 1 120 ? 0.041 -7.334 4.445 1.00 89.69 120 GLY A CA 1
ATOM 869 C C . GLY A 1 120 ? 1.192 -7.405 3.457 1.00 89.69 120 GLY A C 1
ATOM 870 O O . GLY A 1 120 ? 1.365 -6.527 2.619 1.00 89.69 120 GLY A O 1
ATOM 871 N N . SER A 1 121 ? 1.980 -8.471 3.537 1.00 89.62 121 SER A N 1
ATOM 872 C CA . SER A 1 121 ? 3.116 -8.667 2.640 1.00 89.62 121 SER A CA 1
ATOM 873 C C . SER A 1 121 ? 3.188 -10.100 2.142 1.00 89.62 121 SER A C 1
ATOM 875 O O . SER A 1 121 ? 3.062 -11.062 2.902 1.00 89.62 121 SER A O 1
ATOM 877 N N . TYR A 1 122 ? 3.434 -10.224 0.842 1.00 88.44 122 TYR A N 1
ATOM 878 C CA . TYR A 1 122 ? 3.741 -11.483 0.175 1.00 88.44 122 TYR A CA 1
ATOM 879 C C . TYR A 1 122 ? 5.239 -11.828 0.226 1.00 88.44 122 TYR A C 1
ATOM 881 O O . TYR A 1 122 ? 5.620 -12.918 -0.197 1.00 88.44 122 TYR A O 1
ATOM 889 N N . HIS A 1 123 ? 6.092 -10.935 0.745 1.00 86.31 123 HIS A N 1
ATOM 890 C CA . HIS A 1 123 ? 7.509 -11.229 0.949 1.00 86.31 123 HIS A CA 1
ATOM 891 C C . HIS A 1 123 ? 7.667 -12.393 1.932 1.00 86.31 123 HIS A C 1
ATOM 893 O O . HIS A 1 123 ? 6.999 -12.426 2.965 1.00 86.31 123 HIS A O 1
ATOM 899 N N . SER A 1 124 ? 8.560 -13.339 1.641 1.00 82.31 124 SER A N 1
ATOM 900 C CA . SER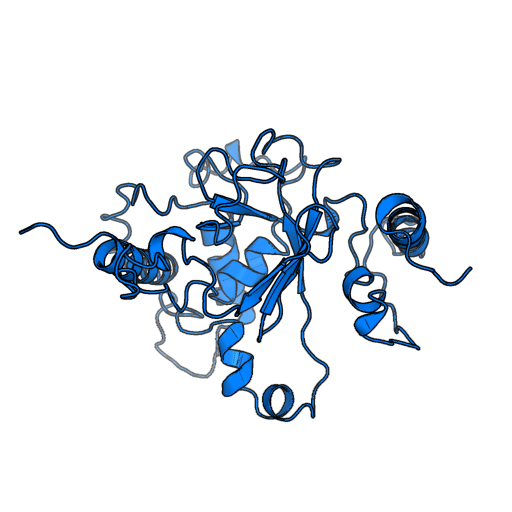 A 1 124 ? 8.681 -14.610 2.377 1.00 82.31 124 SER A CA 1
ATOM 901 C C . SER A 1 124 ? 8.989 -14.446 3.872 1.00 82.31 124 SER A C 1
ATOM 903 O O . SER A 1 124 ? 8.574 -15.279 4.673 1.00 82.31 124 SER A O 1
ATOM 905 N N . SER A 1 125 ? 9.655 -13.356 4.266 1.00 77.88 125 SER A N 1
ATOM 906 C CA . SER A 1 125 ? 9.918 -13.017 5.677 1.00 77.88 125 SER A CA 1
ATOM 907 C C . SER A 1 125 ? 8.666 -12.640 6.484 1.00 77.88 125 SER A C 1
ATOM 909 O O . SER A 1 125 ? 8.729 -12.609 7.710 1.00 77.88 125 SER A O 1
ATOM 911 N N . ILE A 1 126 ? 7.545 -12.335 5.820 1.00 81.06 126 ILE A N 1
ATOM 912 C CA . ILE A 1 126 ? 6.266 -11.977 6.456 1.00 81.06 126 ILE A CA 1
ATOM 913 C C . ILE A 1 126 ? 5.171 -12.955 6.035 1.00 81.06 126 ILE A C 1
ATOM 915 O O . ILE A 1 126 ? 4.524 -13.546 6.896 1.00 81.06 126 ILE A O 1
ATOM 919 N N . ALA A 1 127 ? 4.971 -13.113 4.721 1.00 84.25 127 ALA A N 1
ATOM 920 C CA . ALA A 1 127 ? 4.039 -14.036 4.074 1.00 84.25 127 ALA A CA 1
ATOM 921 C C . ALA A 1 127 ? 2.652 -14.087 4.742 1.00 84.25 127 ALA A C 1
ATOM 923 O O . ALA A 1 127 ? 2.074 -15.157 4.939 1.00 84.25 127 ALA A O 1
ATOM 924 N N . SER A 1 128 ? 2.130 -12.923 5.126 1.00 83.31 128 SER A N 1
ATOM 925 C CA . SER A 1 128 ? 0.934 -12.820 5.954 1.00 83.31 128 SER A CA 1
ATOM 926 C C . SER A 1 128 ? 0.119 -11.584 5.606 1.00 83.31 128 SER A C 1
ATOM 928 O O . SER A 1 128 ? 0.657 -10.517 5.301 1.00 83.31 128 SER A O 1
ATOM 930 N N . PHE A 1 129 ? -1.197 -11.755 5.677 1.00 86.50 129 PHE A N 1
ATOM 931 C CA . PHE A 1 129 ? -2.205 -10.749 5.384 1.00 86.50 129 PHE A CA 1
ATOM 932 C C . PHE A 1 129 ? -3.305 -10.794 6.439 1.00 86.50 129 PHE A C 1
ATOM 934 O O . PHE A 1 129 ? -3.645 -11.854 6.965 1.00 86.50 129 PHE A O 1
ATOM 941 N N . PHE A 1 130 ? -3.908 -9.643 6.704 1.00 84.75 130 PHE A N 1
ATOM 942 C CA . PHE A 1 130 ? -5.085 -9.507 7.555 1.00 84.75 130 PHE A CA 1
ATOM 943 C C . PHE A 1 130 ? -6.069 -8.528 6.911 1.00 84.75 130 PHE A C 1
ATOM 945 O O . PHE A 1 130 ? -5.732 -7.828 5.957 1.00 84.75 130 PHE A O 1
ATOM 952 N N . ALA A 1 131 ? -7.314 -8.493 7.388 1.00 88.56 131 ALA A N 1
ATOM 953 C CA . ALA A 1 131 ? -8.321 -7.636 6.771 1.00 88.56 131 ALA A CA 1
ATOM 954 C C . ALA A 1 131 ? -8.008 -6.151 7.011 1.00 88.56 131 ALA A C 1
ATOM 956 O O . ALA A 1 131 ? -7.793 -5.749 8.153 1.00 88.56 131 ALA A O 1
ATOM 957 N N . THR A 1 132 ? -8.066 -5.326 5.962 1.00 89.62 132 THR A N 1
ATOM 958 C CA . THR A 1 132 ? -7.697 -3.895 6.019 1.00 89.62 132 THR A CA 1
ATOM 959 C C . THR A 1 132 ? -8.463 -3.123 7.083 1.00 89.62 132 THR A C 1
ATOM 961 O O . THR A 1 132 ? -7.885 -2.280 7.764 1.00 89.62 132 THR A O 1
ATOM 964 N N . LYS A 1 133 ? -9.737 -3.466 7.307 1.00 85.81 133 LYS A N 1
ATOM 965 C CA . LYS A 1 133 ? -10.567 -2.850 8.353 1.00 85.81 133 LYS A CA 1
ATOM 966 C C . LYS A 1 133 ? -10.002 -3.007 9.770 1.00 85.81 133 LYS A C 1
ATOM 968 O O . LYS A 1 133 ? -10.376 -2.225 10.632 1.00 85.81 133 LYS A O 1
ATOM 973 N N . TYR A 1 134 ? -9.132 -3.997 9.996 1.00 82.62 134 TYR A N 1
ATOM 974 C CA . TYR A 1 134 ? -8.458 -4.262 11.271 1.00 82.62 134 TYR A CA 1
ATOM 975 C C . TYR A 1 134 ? -7.052 -3.661 11.350 1.00 82.62 134 TYR A C 1
ATOM 977 O O . TYR A 1 134 ? -6.309 -3.958 12.288 1.00 82.62 134 TYR A O 1
ATOM 985 N N . THR A 1 135 ? -6.669 -2.808 10.391 1.00 82.50 135 THR A N 1
ATOM 986 C CA . THR A 1 135 ? -5.463 -1.980 10.522 1.00 82.50 135 THR A CA 1
ATOM 987 C C . THR A 1 135 ? -5.499 -1.277 11.875 1.00 82.50 135 THR A C 1
ATOM 989 O O . THR A 1 135 ? -6.541 -0.792 12.308 1.00 82.50 135 THR A O 1
ATOM 992 N N . GLY A 1 136 ? -4.369 -1.293 12.576 1.00 75.12 136 GLY A N 1
ATOM 993 C CA . GLY A 1 136 ? -4.232 -0.729 13.914 1.00 75.12 136 GLY A CA 1
ATOM 994 C C . GLY A 1 136 ? -4.713 -1.602 15.074 1.00 75.12 136 GLY A C 1
ATOM 995 O O . GLY A 1 136 ? -4.707 -1.131 16.206 1.00 75.12 136 GLY A O 1
ATOM 996 N N . THR A 1 137 ? -5.074 -2.860 14.826 1.00 73.69 137 THR A N 1
ATOM 997 C CA . THR A 1 137 ? -5.254 -3.873 15.877 1.00 73.69 137 THR A CA 1
ATOM 998 C C . THR A 1 137 ? -3.895 -4.456 16.279 1.00 73.69 137 THR A C 1
ATOM 1000 O O . THR A 1 137 ? -3.146 -4.885 15.403 1.00 73.69 137 THR A O 1
ATOM 1003 N N . GLN A 1 138 ? -3.562 -4.504 17.574 1.00 70.25 138 GLN A N 1
ATOM 1004 C CA . GLN A 1 138 ? -2.407 -5.281 18.052 1.00 70.25 138 GLN A CA 1
ATOM 1005 C C . GLN A 1 138 ? -2.742 -6.772 18.086 1.00 70.25 138 GLN A C 1
ATOM 1007 O O . GLN A 1 138 ? -3.889 -7.155 18.302 1.00 70.25 138 GLN A O 1
ATOM 1012 N N . ALA A 1 139 ? -1.743 -7.645 17.973 1.00 64.00 139 ALA A N 1
ATOM 1013 C CA . ALA A 1 139 ? -1.975 -9.079 18.174 1.00 64.00 139 ALA A CA 1
ATOM 1014 C C . ALA A 1 139 ? -2.561 -9.392 19.570 1.00 64.00 139 ALA A C 1
ATOM 1016 O O . ALA A 1 139 ? -3.435 -10.249 19.708 1.00 64.00 139 ALA A O 1
ATOM 1017 N N . SER A 1 140 ? -2.134 -8.643 20.593 1.00 60.97 140 SER A N 1
ATOM 1018 C CA . SER A 1 140 ? -2.664 -8.709 21.961 1.00 60.97 140 SER A CA 1
ATOM 1019 C C . SER A 1 140 ? -4.129 -8.255 22.066 1.00 60.97 140 SER A C 1
ATOM 1021 O O . SER A 1 140 ? -4.865 -8.775 22.904 1.00 60.97 140 SER A O 1
ATOM 1023 N N . ASP A 1 141 ? -4.594 -7.368 21.176 1.00 54.59 141 ASP A N 1
ATOM 1024 C CA . ASP A 1 141 ? -5.997 -6.930 21.089 1.00 54.59 141 ASP A CA 1
ATOM 1025 C C . ASP A 1 141 ? -6.925 -8.025 20.518 1.00 54.59 141 ASP A C 1
ATOM 1027 O O . ASP A 1 141 ? -8.147 -7.885 20.557 1.00 54.59 141 ASP A O 1
ATOM 1031 N N . CYS A 1 142 ? -6.364 -9.132 20.022 1.00 49.69 142 CYS A N 1
ATOM 1032 C CA . CYS A 1 142 ? -7.084 -10.327 19.573 1.00 49.69 142 CYS A CA 1
ATOM 1033 C C . CYS A 1 142 ? -6.758 -11.569 20.424 1.00 49.69 142 CYS A C 1
ATOM 1035 O O . CYS A 1 142 ? -7.031 -12.695 20.001 1.00 49.69 142 CYS A O 1
ATOM 1037 N N . ALA A 1 143 ? -6.171 -11.390 21.615 1.00 44.75 143 ALA A N 1
ATOM 1038 C CA . ALA A 1 143 ? -5.763 -12.503 22.460 1.00 44.75 143 ALA A CA 1
ATOM 1039 C C . ALA A 1 143 ? -6.959 -13.370 22.897 1.00 44.75 143 ALA A C 1
ATOM 1041 O O . ALA A 1 143 ? -7.979 -12.887 23.406 1.00 44.75 143 ALA A O 1
ATOM 1042 N N . TYR A 1 144 ? -6.798 -14.682 22.723 1.00 36.38 144 TYR A N 1
ATOM 1043 C CA . TYR A 1 144 ? -7.628 -15.680 23.382 1.00 36.38 144 TYR A CA 1
ATOM 1044 C C . TYR A 1 144 ? -7.163 -15.814 24.833 1.00 36.38 144 TYR A C 1
ATOM 1046 O O . TYR A 1 144 ? -5.972 -15.984 25.098 1.00 36.38 144 TYR A O 1
ATOM 1054 N N . SER A 1 145 ? -8.098 -15.787 25.777 1.00 43.97 145 SER A N 1
ATOM 1055 C CA . SER A 1 145 ? -7.832 -16.243 27.137 1.00 43.97 145 SER A CA 1
ATOM 1056 C C . SER A 1 145 ? -7.411 -17.714 27.113 1.00 43.97 145 SER A C 1
ATOM 1058 O O . SER A 1 145 ? -7.793 -18.469 26.212 1.00 43.97 145 SER A O 1
ATOM 1060 N N . GLN A 1 146 ? -6.700 -18.172 28.147 1.00 43.34 146 GLN A N 1
ATOM 1061 C CA . GLN A 1 146 ? -6.387 -19.601 28.311 1.00 43.34 146 GLN A CA 1
ATOM 1062 C C . GLN A 1 146 ? -7.643 -20.499 28.369 1.00 43.34 146 GLN A C 1
ATOM 1064 O O . GLN A 1 146 ? -7.535 -21.711 28.210 1.00 43.34 146 GLN A O 1
ATOM 1069 N N . ASN A 1 147 ? -8.833 -19.910 28.538 1.00 43.00 147 ASN A N 1
ATOM 1070 C CA . ASN A 1 147 ? -10.124 -20.595 28.537 1.00 43.00 147 ASN A CA 1
ATOM 1071 C C . ASN A 1 147 ? -10.877 -20.491 27.194 1.00 43.00 147 ASN A C 1
ATOM 1073 O O . ASN A 1 147 ? -12.052 -20.846 27.126 1.00 43.00 147 ASN A O 1
ATOM 1077 N N . GLY A 1 148 ? -10.237 -20.000 26.126 1.00 41.28 148 GLY A N 1
ATOM 1078 C CA . GLY A 1 148 ? -10.832 -19.911 24.788 1.00 41.28 148 GLY A CA 1
ATOM 1079 C C . GLY A 1 148 ? -11.845 -18.775 24.606 1.00 41.28 148 GLY A C 1
ATOM 1080 O O . GLY A 1 148 ? -12.544 -18.742 23.595 1.00 41.28 148 GLY A O 1
ATOM 1081 N N . THR A 1 149 ? -11.936 -17.833 25.551 1.00 42.12 149 THR A N 1
ATOM 1082 C CA . THR A 1 149 ? -12.737 -16.608 25.397 1.00 42.12 149 THR A CA 1
ATOM 1083 C C . THR A 1 149 ? -11.905 -15.500 24.762 1.00 42.12 149 THR A C 1
ATOM 1085 O O . THR A 1 149 ? -10.782 -15.253 25.185 1.00 42.12 149 THR A O 1
ATOM 1088 N N . VAL A 1 150 ? -12.451 -14.812 23.759 1.00 48.31 150 VAL A N 1
ATOM 1089 C CA . VAL A 1 150 ? -11.822 -13.616 23.176 1.00 48.31 150 VAL A CA 1
ATOM 1090 C C . VAL A 1 150 ? -11.887 -12.496 24.216 1.00 48.31 150 VAL A C 1
ATOM 1092 O O . VAL A 1 150 ? -12.978 -12.038 24.555 1.00 48.31 150 VAL A O 1
ATOM 1095 N N . GLU A 1 151 ? -10.741 -12.099 24.770 1.00 48.56 151 GLU A N 1
ATOM 1096 C CA . GLU A 1 151 ? -10.665 -11.047 25.799 1.00 48.56 151 GLU A CA 1
ATOM 1097 C C . GLU A 1 151 ? -10.330 -9.665 25.217 1.00 48.56 151 GLU A C 1
ATOM 1099 O O . GLU A 1 151 ? -10.576 -8.647 25.865 1.00 48.56 151 GLU A O 1
ATOM 1104 N N . GLY A 1 152 ? -9.827 -9.613 23.981 1.00 56.16 152 GLY A N 1
ATOM 1105 C CA . GLY A 1 152 ? -9.523 -8.372 23.270 1.00 56.16 152 GLY A CA 1
ATOM 1106 C C . GLY A 1 152 ? -10.633 -7.905 22.312 1.00 56.16 152 GLY A C 1
ATOM 1107 O O . GLY A 1 152 ? -11.501 -8.679 21.905 1.00 56.16 152 GLY A O 1
ATOM 1108 N N . GLN A 1 153 ? -10.633 -6.614 21.961 1.00 63.41 153 GLN A N 1
ATOM 1109 C CA . GLN A 1 153 ? -11.488 -6.062 20.904 1.00 63.41 153 GLN A CA 1
ATOM 1110 C C . GLN A 1 153 ? -10.614 -5.568 19.757 1.00 63.41 153 GLN A C 1
ATOM 1112 O O . GLN A 1 153 ? -9.793 -4.674 19.953 1.00 63.41 153 GLN A O 1
ATOM 1117 N N . ALA A 1 154 ? -10.851 -6.099 18.557 1.00 67.19 154 ALA A N 1
ATOM 1118 C CA . ALA A 1 154 ? -10.196 -5.611 17.354 1.00 67.19 154 ALA A CA 1
ATOM 1119 C C . ALA A 1 154 ? -10.514 -4.125 17.122 1.00 67.19 154 ALA A C 1
ATOM 1121 O O . ALA A 1 154 ? -11.660 -3.678 17.261 1.00 67.19 154 ALA A O 1
ATOM 1122 N N . VAL A 1 155 ? -9.487 -3.373 16.743 1.00 70.31 155 VAL A N 1
ATOM 1123 C CA . VAL A 1 155 ? -9.593 -1.963 16.389 1.00 70.31 155 VAL A CA 1
ATOM 1124 C C . VAL A 1 155 ? -10.062 -1.867 14.940 1.00 70.31 155 VAL A C 1
ATOM 1126 O O . VAL A 1 155 ? -9.514 -2.521 14.059 1.00 70.31 155 VAL A O 1
ATOM 1129 N N . ASN A 1 156 ? -11.075 -1.035 14.697 1.00 71.12 156 ASN A N 1
ATOM 1130 C CA . ASN A 1 156 ? -11.568 -0.736 13.354 1.00 71.12 156 ASN A CA 1
ATOM 1131 C C . ASN A 1 156 ? -11.340 0.738 13.000 1.00 71.12 156 ASN A C 1
ATOM 1133 O O . ASN A 1 156 ? -11.219 1.580 13.893 1.00 71.12 156 ASN A O 1
ATOM 1137 N N . ASN A 1 157 ? -11.397 1.050 11.701 1.00 71.00 157 ASN A N 1
ATOM 1138 C CA . ASN A 1 157 ? -11.362 2.404 11.125 1.00 71.00 157 ASN A CA 1
ATOM 1139 C C . ASN A 1 157 ? -10.023 3.150 11.260 1.00 71.00 157 ASN A C 1
ATOM 1141 O O . ASN A 1 157 ? -9.975 4.363 11.059 1.00 71.00 157 ASN A O 1
ATOM 1145 N N . PHE A 1 158 ? -8.932 2.456 11.590 1.00 77.81 158 PHE A N 1
ATOM 1146 C CA . PHE A 1 158 ? -7.592 3.052 11.547 1.00 77.81 158 PHE A CA 1
ATOM 1147 C C . PHE A 1 158 ? -7.077 3.211 10.107 1.00 77.81 158 PHE A C 1
ATOM 1149 O O . PHE A 1 158 ? -6.154 3.974 9.847 1.00 77.81 158 PHE A O 1
ATOM 1156 N N . ASP A 1 159 ? -7.693 2.508 9.158 1.00 84.06 159 ASP A N 1
ATOM 1157 C CA . ASP A 1 159 ? -7.416 2.540 7.725 1.00 84.06 159 ASP A CA 1
ATOM 1158 C C . ASP A 1 159 ? -8.042 3.764 7.035 1.00 84.06 159 ASP A C 1
ATOM 1160 O O . ASP A 1 159 ? -8.584 3.678 5.929 1.00 84.06 159 ASP A O 1
ATOM 1164 N N . ASN A 1 160 ? -7.984 4.924 7.694 1.00 88.00 160 ASN A N 1
ATOM 1165 C CA . ASN A 1 160 ? -8.387 6.189 7.095 1.00 88.00 160 ASN A CA 1
ATOM 1166 C C . ASN A 1 160 ? -7.660 6.376 5.750 1.00 88.00 160 ASN A C 1
ATOM 1168 O O . ASN A 1 160 ? -6.466 6.089 5.617 1.00 88.00 160 ASN A O 1
ATOM 1172 N N . LEU A 1 161 ? -8.380 6.854 4.735 1.00 87.25 161 LEU A N 1
ATOM 1173 C CA . LEU A 1 161 ? -7.837 6.972 3.385 1.00 87.25 161 LEU A CA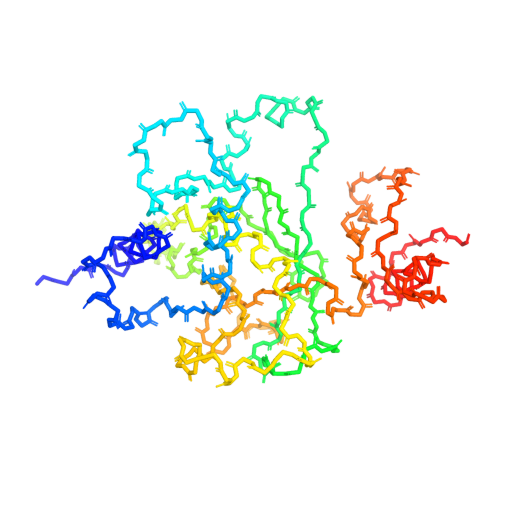 1
ATOM 1174 C C . LEU A 1 161 ? -6.646 7.941 3.336 1.00 87.25 161 LEU A C 1
ATOM 1176 O O . LEU A 1 161 ? -5.686 7.681 2.621 1.00 87.25 161 LEU A O 1
ATOM 1180 N N . GLY A 1 162 ? -6.650 8.998 4.154 1.00 87.31 162 GLY A N 1
ATOM 1181 C CA . GLY A 1 162 ? -5.511 9.898 4.335 1.00 87.31 162 GLY A CA 1
ATOM 1182 C C . GLY A 1 162 ? -4.270 9.194 4.878 1.00 87.31 162 GLY A C 1
ATOM 1183 O O . GLY A 1 162 ? -3.182 9.389 4.343 1.00 87.31 162 GLY A O 1
ATOM 1184 N N . TRP A 1 163 ? -4.432 8.335 5.891 1.00 87.12 163 TRP A N 1
ATOM 1185 C CA . TRP A 1 163 ? -3.334 7.516 6.421 1.00 87.12 163 TRP A CA 1
ATOM 1186 C C . TRP A 1 163 ? -2.793 6.555 5.358 1.00 87.12 163 TRP A C 1
ATOM 1188 O O . TRP A 1 163 ? -1.581 6.443 5.202 1.00 87.12 163 TRP A O 1
ATOM 1198 N N . THR A 1 164 ? -3.683 5.927 4.583 1.00 91.06 164 THR A N 1
ATOM 1199 C CA . THR A 1 164 ? -3.304 5.012 3.493 1.00 91.06 164 THR A CA 1
ATOM 1200 C C . THR A 1 164 ? -2.502 5.743 2.414 1.00 91.06 164 THR A C 1
ATOM 1202 O O . THR A 1 164 ? -1.420 5.293 2.058 1.00 91.06 164 THR A O 1
ATOM 1205 N N . MET A 1 165 ? -2.982 6.905 1.951 1.00 90.94 165 MET A N 1
ATOM 1206 C CA . MET A 1 165 ? -2.281 7.720 0.951 1.00 90.94 165 MET A CA 1
ATOM 1207 C C . MET A 1 165 ? -0.915 8.205 1.451 1.00 90.94 165 MET A C 1
ATOM 1209 O O . MET A 1 165 ? 0.063 8.193 0.709 1.00 90.94 165 MET A O 1
ATOM 1213 N N . ALA A 1 166 ? -0.828 8.624 2.716 1.00 88.62 166 ALA A N 1
ATOM 1214 C CA . ALA A 1 166 ? 0.440 9.051 3.292 1.00 88.62 166 ALA A CA 1
ATOM 1215 C C . ALA A 1 166 ? 1.422 7.889 3.449 1.00 88.62 166 ALA A C 1
ATOM 1217 O O . ALA A 1 166 ? 2.595 8.028 3.120 1.00 88.62 166 ALA A O 1
ATOM 1218 N N . GLY A 1 167 ? 0.941 6.736 3.912 1.00 88.62 167 GLY A N 1
ATOM 1219 C CA . GLY A 1 167 ? 1.746 5.533 4.080 1.00 88.62 167 GLY A CA 1
ATOM 1220 C C . GLY A 1 167 ? 2.251 4.923 2.776 1.00 88.62 167 GLY A C 1
ATOM 1221 O O . GLY A 1 167 ? 3.128 4.072 2.835 1.00 88.62 167 GLY A O 1
ATOM 1222 N N . SER A 1 168 ? 1.724 5.326 1.617 1.00 90.19 168 SER A N 1
ATOM 1223 C CA . SER A 1 168 ? 2.163 4.843 0.301 1.00 90.19 168 SER A CA 1
ATOM 1224 C C . SER A 1 168 ? 2.880 5.883 -0.556 1.00 90.19 168 SER A C 1
ATOM 1226 O O . SER A 1 168 ? 3.429 5.510 -1.584 1.00 90.19 168 SER A O 1
ATOM 1228 N N . GLY A 1 169 ? 2.853 7.167 -0.188 1.00 86.12 169 GLY A N 1
ATOM 1229 C CA . GLY A 1 169 ? 3.380 8.245 -1.039 1.00 86.12 169 GLY A CA 1
ATOM 1230 C C . GLY A 1 169 ? 4.102 9.366 -0.297 1.00 86.12 169 GLY A C 1
ATOM 1231 O O . GLY A 1 169 ? 4.440 10.384 -0.900 1.00 86.12 169 GLY A O 1
ATOM 1232 N N . LEU A 1 170 ? 4.310 9.239 1.019 1.00 81.56 170 LEU A N 1
ATOM 1233 C CA . LEU A 1 170 ? 5.161 10.180 1.736 1.00 81.56 170 LEU A CA 1
ATOM 1234 C C . LEU A 1 170 ? 6.631 9.871 1.445 1.00 81.56 170 LEU A C 1
ATOM 1236 O O . LEU A 1 170 ? 7.272 9.079 2.134 1.00 81.56 170 LEU A O 1
ATOM 1240 N N . TYR A 1 171 ? 7.173 10.561 0.449 1.00 74.56 171 TYR A N 1
ATOM 1241 C CA . TYR A 1 171 ? 8.605 10.618 0.211 1.00 74.56 171 TYR A CA 1
ATOM 1242 C C . TYR A 1 171 ? 9.254 11.664 1.128 1.00 74.56 171 TYR A C 1
ATOM 1244 O O . TYR A 1 171 ? 9.058 12.872 0.983 1.00 74.56 171 TYR A O 1
ATOM 1252 N N . VAL A 1 172 ? 10.064 11.196 2.073 1.00 62.19 172 VAL A N 1
ATOM 1253 C CA . VAL A 1 172 ? 10.873 12.015 3.000 1.00 62.19 172 VAL A CA 1
ATOM 1254 C C . VAL A 1 172 ? 12.364 11.951 2.660 1.00 62.19 172 VAL A C 1
ATOM 1256 O O . VAL A 1 172 ? 13.220 12.053 3.532 1.00 62.19 172 VAL A O 1
ATOM 1259 N N . GLY A 1 173 ? 12.693 11.778 1.378 1.00 53.84 173 GLY A N 1
ATOM 1260 C CA . GLY A 1 173 ? 14.080 11.684 0.934 1.00 53.84 173 GLY A CA 1
ATOM 1261 C C . GLY A 1 173 ? 14.879 12.986 1.053 1.00 53.84 173 GLY A C 1
ATOM 1262 O O . GLY A 1 173 ? 14.369 14.064 1.378 1.00 53.84 173 GLY A O 1
ATOM 1263 N N . GLN A 1 174 ? 16.178 12.868 0.780 1.00 47.50 174 GLN A N 1
ATOM 1264 C CA . GLN A 1 174 ? 17.145 13.952 0.930 1.00 47.50 174 GLN A CA 1
ATOM 1265 C C . GLN A 1 174 ? 16.847 15.121 -0.018 1.00 47.50 174 GLN A C 1
ATOM 1267 O O . GLN A 1 174 ? 16.781 14.948 -1.232 1.00 47.50 174 GLN A O 1
ATOM 1272 N N . GLY A 1 175 ? 16.682 16.321 0.545 1.00 43.88 175 GLY A N 1
ATOM 1273 C CA . GLY A 1 175 ? 16.475 17.563 -0.210 1.00 43.88 175 GLY A CA 1
ATOM 1274 C C . GLY A 1 175 ? 15.371 18.459 0.346 1.00 43.88 175 GLY A C 1
ATOM 1275 O O . GLY A 1 175 ? 15.385 19.662 0.092 1.00 43.88 175 GLY A O 1
ATOM 1276 N N . VAL A 1 176 ? 14.456 17.913 1.153 1.00 51.53 176 VAL A N 1
ATOM 1277 C CA . VAL A 1 176 ? 13.505 18.726 1.918 1.00 51.53 176 VAL A CA 1
ATOM 1278 C C . VAL A 1 176 ? 14.043 18.915 3.331 1.00 51.53 176 VAL A C 1
ATOM 1280 O O . VAL A 1 176 ? 14.117 17.975 4.121 1.00 51.53 176 VAL A O 1
ATOM 1283 N N . ASP A 1 177 ? 14.437 20.145 3.652 1.00 55.62 177 ASP A N 1
ATOM 1284 C CA . ASP A 1 177 ? 14.850 20.527 5.001 1.00 55.62 177 ASP A CA 1
ATOM 1285 C C . ASP A 1 177 ? 13.620 20.669 5.910 1.00 55.62 177 ASP A C 1
ATOM 1287 O O . ASP A 1 177 ? 13.143 21.763 6.228 1.00 55.62 177 ASP A O 1
ATOM 1291 N N . TRP A 1 178 ? 13.082 19.521 6.320 1.00 53.03 178 TRP A N 1
ATOM 1292 C CA . TRP A 1 178 ? 11.969 19.438 7.261 1.00 53.03 178 TRP A CA 1
ATOM 1293 C C . TRP A 1 178 ? 12.317 20.031 8.629 1.00 53.03 178 TRP A C 1
ATOM 1295 O O . TRP A 1 178 ? 11.414 20.442 9.361 1.00 53.03 178 TRP A O 1
ATOM 1305 N N . GLN A 1 179 ? 13.609 20.151 8.964 1.00 50.97 179 GLN A N 1
ATOM 1306 C CA . GLN A 1 179 ? 14.037 20.813 10.191 1.00 50.97 179 GLN A CA 1
ATOM 1307 C C . GLN A 1 179 ? 13.747 22.314 10.143 1.00 50.97 179 GLN A C 1
ATOM 1309 O O . GLN A 1 179 ? 13.574 22.918 11.191 1.00 50.97 179 GLN A O 1
ATOM 1314 N N . ASN A 1 180 ? 13.618 22.949 8.980 1.00 49.53 180 ASN A N 1
ATOM 1315 C CA . ASN A 1 180 ? 13.252 24.366 8.895 1.00 49.53 180 ASN A CA 1
ATOM 1316 C C . ASN A 1 180 ? 11.743 24.637 8.854 1.00 49.53 180 ASN A C 1
ATOM 1318 O O . ASN A 1 180 ? 11.327 25.795 8.933 1.00 49.53 180 ASN A O 1
ATOM 1322 N N . VAL A 1 181 ? 10.910 23.594 8.862 1.00 54.59 181 VAL A N 1
ATOM 1323 C CA . VAL A 1 181 ? 9.469 23.734 9.083 1.00 54.59 181 VAL A CA 1
ATOM 1324 C C . VAL A 1 181 ? 9.210 23.723 10.593 1.00 54.59 181 VAL A C 1
ATOM 1326 O O . VAL A 1 181 ? 9.242 22.682 11.245 1.00 54.59 181 VAL A O 1
ATOM 1329 N N . THR A 1 182 ? 8.947 24.895 11.178 1.00 48.59 182 THR A N 1
ATOM 1330 C CA . THR A 1 182 ? 8.778 25.102 12.634 1.00 48.59 182 THR A CA 1
ATOM 1331 C C . THR A 1 182 ? 7.713 24.207 13.275 1.00 48.59 182 THR A C 1
ATOM 1333 O O . THR A 1 182 ? 7.822 23.894 14.454 1.00 48.59 182 THR A O 1
ATOM 1336 N N . GLN A 1 183 ? 6.714 23.764 12.506 1.00 50.53 183 GLN A N 1
ATOM 1337 C CA . GLN A 1 183 ? 5.662 22.846 12.964 1.00 50.53 183 GLN A CA 1
ATOM 1338 C C . GLN A 1 183 ? 6.080 21.361 12.958 1.00 50.53 183 GLN A C 1
ATOM 1340 O O . GLN A 1 183 ? 5.440 20.555 13.624 1.00 50.53 183 GLN A O 1
ATOM 1345 N N . VAL A 1 184 ? 7.148 20.991 12.239 1.00 51.16 184 VAL A N 1
ATOM 1346 C CA . VAL A 1 184 ? 7.592 19.595 12.032 1.00 51.16 184 VAL A CA 1
ATOM 1347 C C . VAL A 1 184 ? 8.820 19.248 12.883 1.00 51.16 184 VAL A C 1
ATOM 1349 O O . VAL A 1 184 ? 9.069 18.075 13.136 1.00 51.16 184 VAL A O 1
ATOM 1352 N N . ARG A 1 185 ? 9.536 20.249 13.428 1.00 45.94 185 ARG A N 1
ATOM 1353 C CA . ARG A 1 185 ? 10.717 20.071 14.308 1.00 45.94 185 ARG A CA 1
ATOM 1354 C C . ARG A 1 185 ? 10.496 19.156 15.522 1.00 45.94 185 ARG A C 1
ATOM 1356 O O . ARG A 1 185 ? 11.472 18.666 16.080 1.00 45.94 185 ARG A O 1
ATOM 1363 N N . HIS A 1 186 ? 9.249 18.959 15.947 1.00 49.19 186 HIS A N 1
ATOM 1364 C CA . HIS A 1 186 ? 8.891 18.122 17.096 1.00 49.19 186 HIS A CA 1
ATOM 1365 C C . HIS A 1 186 ? 8.421 16.711 16.713 1.00 49.19 186 HIS A C 1
ATOM 1367 O O . HIS A 1 186 ? 8.181 15.895 17.599 1.00 49.19 186 HIS A O 1
ATOM 1373 N N . LEU A 1 187 ? 8.285 16.406 15.419 1.00 55.84 187 LEU A N 1
ATOM 1374 C CA . LEU A 1 187 ? 7.870 15.085 14.960 1.00 55.84 187 LEU A CA 1
ATOM 1375 C C . LEU A 1 187 ? 9.104 14.198 14.810 1.00 55.84 187 LEU A C 1
ATOM 1377 O O . LEU A 1 187 ? 9.945 14.416 13.945 1.00 55.84 187 LEU A O 1
ATOM 1381 N N . SER A 1 188 ? 9.198 13.175 15.654 1.00 54.53 188 SER A N 1
ATOM 1382 C CA . SER A 1 188 ? 10.283 12.185 15.628 1.00 54.53 188 SER A CA 1
ATOM 1383 C C . SER A 1 188 ? 10.073 11.082 14.587 1.00 54.53 188 SER A C 1
ATOM 1385 O O . SER A 1 188 ? 10.908 10.193 14.455 1.00 54.53 188 SER A O 1
ATOM 1387 N N . ARG A 1 189 ? 8.939 11.094 13.871 1.00 65.69 189 ARG A N 1
ATOM 1388 C CA . ARG A 1 189 ? 8.521 10.009 12.977 1.00 65.69 189 ARG A CA 1
ATOM 1389 C C . ARG A 1 189 ? 8.072 10.556 11.628 1.00 65.69 189 ARG A C 1
ATOM 1391 O O . ARG A 1 189 ? 7.149 11.369 11.547 1.00 65.69 189 ARG A O 1
ATOM 1398 N N . PHE A 1 190 ? 8.700 10.043 10.575 1.00 75.19 190 PHE A N 1
ATOM 1399 C CA . PHE A 1 190 ? 8.443 10.421 9.185 1.00 75.19 190 PHE A CA 1
ATOM 1400 C C . PHE A 1 190 ? 7.601 9.396 8.412 1.00 75.19 190 PHE A C 1
ATOM 1402 O O . PHE A 1 190 ? 7.250 9.640 7.268 1.00 75.19 190 PHE A O 1
ATOM 1409 N N . SER A 1 191 ? 7.244 8.274 9.040 1.00 79.50 191 SER A N 1
ATOM 1410 C CA . SER A 1 191 ? 6.436 7.205 8.449 1.00 79.50 191 SER A CA 1
ATOM 1411 C C . SER A 1 191 ? 5.006 7.189 8.978 1.00 79.50 191 SER A C 1
ATOM 1413 O O . SER A 1 191 ? 4.705 7.712 10.061 1.00 79.50 191 SER A O 1
ATOM 1415 N N . ALA A 1 192 ? 4.102 6.567 8.224 1.00 83.31 192 ALA A N 1
ATOM 1416 C CA . ALA A 1 192 ? 2.779 6.244 8.732 1.00 83.31 192 ALA A CA 1
ATOM 1417 C C . ALA A 1 192 ? 2.908 5.056 9.687 1.00 83.31 192 ALA A C 1
ATOM 1419 O O . ALA A 1 192 ? 3.502 4.032 9.349 1.00 83.31 192 ALA A O 1
ATOM 1420 N N . THR A 1 193 ? 2.374 5.204 10.902 1.00 80.88 193 THR A N 1
ATOM 1421 C CA . THR A 1 193 ? 2.483 4.161 11.929 1.00 80.88 193 THR A CA 1
ATOM 1422 C C . THR A 1 193 ? 1.129 3.587 12.302 1.00 80.88 193 THR A C 1
ATOM 1424 O O . THR A 1 193 ? 0.153 4.329 12.474 1.00 80.88 193 THR A O 1
ATOM 1427 N N . ALA A 1 194 ? 1.094 2.270 12.475 1.00 79.25 194 ALA A N 1
ATOM 1428 C CA . ALA A 1 194 ? -0.042 1.521 12.994 1.00 79.25 194 ALA A CA 1
ATOM 1429 C C . ALA A 1 194 ? 0.463 0.440 13.954 1.00 79.25 194 ALA A C 1
ATOM 1431 O O . ALA A 1 194 ? 1.568 -0.058 13.765 1.00 79.25 194 ALA A O 1
ATOM 1432 N N . PRO A 1 195 ? -0.304 0.062 14.982 1.00 78.38 195 PRO A N 1
ATOM 1433 C CA . PRO A 1 195 ? 0.009 -1.125 15.764 1.00 78.38 195 PRO A CA 1
ATOM 1434 C C . PRO A 1 195 ? 0.280 -2.364 14.903 1.00 78.38 195 PRO A C 1
ATOM 1436 O O . PRO A 1 195 ? -0.378 -2.558 13.880 1.00 78.38 195 PRO A O 1
ATOM 1439 N N . ASN A 1 196 ? 1.263 -3.171 15.309 1.00 76.06 196 ASN A N 1
ATOM 1440 C CA . ASN A 1 196 ? 1.637 -4.386 14.599 1.00 76.06 196 ASN A CA 1
ATOM 1441 C C . ASN A 1 196 ? 0.647 -5.526 14.915 1.00 76.06 196 ASN A C 1
ATOM 1443 O O . ASN A 1 196 ? 0.583 -5.977 16.063 1.00 76.06 196 ASN A O 1
ATOM 1447 N N . PRO A 1 197 ? -0.110 -6.025 13.922 1.00 69.00 197 PRO A N 1
ATOM 1448 C CA . PRO A 1 197 ? -1.024 -7.149 14.118 1.00 69.00 197 PRO A CA 1
ATOM 1449 C C . PRO A 1 197 ? -0.290 -8.494 14.175 1.00 69.00 197 PRO A C 1
ATOM 1451 O O . PRO A 1 197 ? -0.912 -9.526 14.422 1.00 69.00 197 PRO A O 1
ATOM 1454 N N . PHE A 1 198 ? 1.025 -8.498 13.945 1.00 68.38 198 PHE A N 1
ATOM 1455 C CA . PHE A 1 198 ? 1.881 -9.673 13.969 1.00 68.38 198 PHE A CA 1
ATOM 1456 C C . PHE A 1 198 ? 2.787 -9.645 15.206 1.00 68.38 198 PHE A C 1
ATOM 1458 O O . PHE A 1 198 ? 3.857 -9.045 15.185 1.00 68.38 198 PHE A O 1
ATOM 1465 N N . ASP A 1 199 ? 2.390 -10.327 16.279 1.00 58.47 199 ASP A N 1
ATOM 1466 C CA . ASP A 1 199 ? 3.265 -10.597 17.430 1.00 58.47 199 ASP A CA 1
ATOM 1467 C C . ASP A 1 199 ? 3.947 -11.955 17.234 1.00 58.47 199 ASP A C 1
ATOM 1469 O O . ASP A 1 199 ? 3.607 -12.962 17.856 1.00 58.47 199 ASP A O 1
ATOM 1473 N N . PHE A 1 200 ? 4.862 -12.009 16.262 1.00 53.34 200 PHE A N 1
ATOM 1474 C CA . PHE A 1 200 ? 5.650 -13.207 15.982 1.00 53.34 200 PHE A CA 1
ATOM 1475 C C . PHE A 1 200 ? 7.107 -12.974 16.396 1.00 53.34 200 PHE A C 1
ATOM 1477 O O . PHE A 1 200 ? 7.898 -12.464 15.599 1.00 53.34 200 PHE A O 1
ATOM 1484 N N . PRO A 1 201 ? 7.508 -13.378 17.616 1.00 41.81 201 PRO A N 1
ATOM 1485 C CA . PRO A 1 201 ? 8.854 -13.136 18.135 1.00 41.81 201 PRO A CA 1
ATOM 1486 C C . PRO A 1 201 ? 9.986 -13.885 17.405 1.00 41.81 201 PRO A C 1
ATOM 1488 O O . PRO A 1 201 ? 11.140 -13.732 17.791 1.00 41.81 201 PRO A O 1
ATOM 1491 N N . VAL A 1 202 ? 9.704 -14.702 16.380 1.00 40.66 202 VAL A N 1
ATOM 1492 C CA . VAL A 1 202 ? 10.665 -15.715 15.900 1.00 40.66 202 VAL A CA 1
ATOM 1493 C C . VAL A 1 202 ? 11.152 -15.531 14.453 1.00 40.66 202 VAL A C 1
ATOM 1495 O O . VAL A 1 202 ? 12.158 -16.141 14.113 1.00 40.66 202 VAL A O 1
ATOM 1498 N N . LEU A 1 203 ? 10.537 -14.707 13.589 1.00 40.12 203 LEU A N 1
ATOM 1499 C CA . LEU A 1 203 ? 10.866 -14.774 12.144 1.00 40.12 203 LEU A CA 1
ATOM 1500 C C . LEU A 1 203 ? 11.056 -13.464 11.372 1.00 40.12 203 LEU A C 1
ATOM 1502 O O . LEU A 1 203 ? 11.361 -13.537 10.185 1.00 40.12 203 LEU A O 1
ATOM 1506 N N . ASN A 1 204 ? 10.931 -12.284 11.982 1.00 51.25 204 ASN A N 1
ATOM 1507 C CA . ASN A 1 204 ? 10.879 -11.059 11.188 1.00 51.25 204 ASN A CA 1
ATOM 1508 C C . ASN A 1 204 ? 11.885 -9.992 11.668 1.00 51.25 204 ASN A C 1
ATOM 1510 O O . ASN A 1 204 ? 11.669 -9.424 12.738 1.00 51.25 204 ASN A O 1
ATOM 1514 N N . PRO A 1 205 ? 12.938 -9.648 10.894 1.00 51.38 205 PRO A N 1
A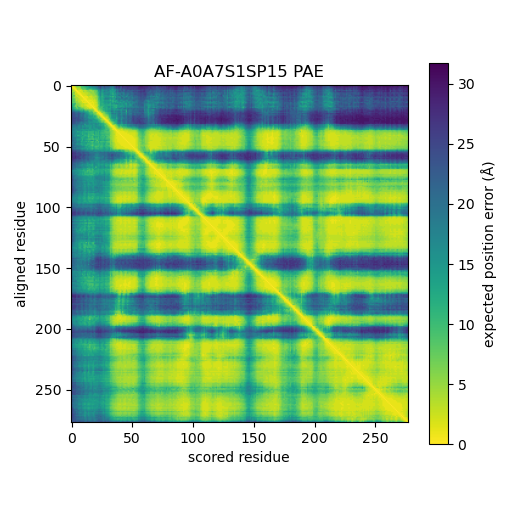TOM 1515 C CA . PRO A 1 205 ? 13.765 -8.461 11.147 1.00 51.38 205 PRO A CA 1
ATOM 1516 C C . PRO A 1 205 ? 12.991 -7.150 10.930 1.00 51.38 205 PRO A C 1
ATOM 1518 O O . PRO A 1 205 ? 13.581 -6.089 10.984 1.00 51.38 205 PRO A O 1
ATOM 1521 N N . PHE A 1 206 ? 11.683 -7.228 10.673 1.00 58.16 206 PHE A N 1
ATOM 1522 C CA . PHE A 1 206 ? 10.734 -6.118 10.636 1.00 58.16 206 PHE A CA 1
ATOM 1523 C C . PHE A 1 206 ? 9.750 -6.161 11.806 1.00 58.16 206 PHE A C 1
ATOM 1525 O O . PHE A 1 206 ? 8.794 -5.386 11.844 1.00 58.16 206 PHE A O 1
ATOM 1532 N N . ASN A 1 207 ? 9.946 -7.086 12.756 1.00 56.22 207 ASN A N 1
ATOM 1533 C CA . ASN A 1 207 ? 9.191 -7.062 13.993 1.00 56.22 207 ASN A CA 1
ATOM 1534 C C . ASN A 1 207 ? 9.585 -5.800 14.749 1.00 56.22 207 ASN A C 1
ATOM 1536 O O . ASN A 1 207 ? 10.751 -5.589 15.089 1.00 56.22 207 ASN A O 1
ATOM 1540 N N . ALA A 1 208 ? 8.602 -4.944 14.953 1.00 56.75 208 ALA A N 1
ATOM 1541 C CA . ALA A 1 208 ? 8.831 -3.630 15.485 1.00 56.75 208 ALA A CA 1
ATOM 1542 C C . ALA A 1 208 ? 9.351 -3.683 16.914 1.00 56.75 208 ALA A C 1
ATOM 1544 O O . ALA A 1 208 ? 8.698 -4.245 17.791 1.00 56.75 208 ALA A O 1
ATOM 1545 N N . THR A 1 209 ? 10.507 -3.067 17.158 1.00 59.91 209 THR A N 1
ATOM 1546 C CA . THR A 1 209 ? 11.057 -2.917 18.514 1.00 59.91 209 THR A CA 1
ATOM 1547 C C . THR A 1 209 ? 10.100 -2.149 19.431 1.00 59.91 209 THR A C 1
ATOM 1549 O O . THR A 1 209 ? 10.111 -2.357 20.642 1.00 59.91 209 THR A O 1
ATOM 1552 N N . ASP A 1 210 ? 9.229 -1.316 18.853 1.00 68.31 210 ASP A N 1
ATOM 1553 C CA . ASP A 1 210 ? 8.188 -0.550 19.536 1.00 68.31 210 ASP A CA 1
ATOM 1554 C C . ASP A 1 210 ? 6.762 -1.121 19.356 1.00 68.31 210 ASP A C 1
ATOM 1556 O O . ASP A 1 210 ? 5.789 -0.484 19.766 1.00 68.31 210 ASP A O 1
ATOM 1560 N N . GLY A 1 211 ? 6.616 -2.305 18.744 1.00 75.50 211 GLY A N 1
ATOM 1561 C CA . GLY A 1 211 ? 5.321 -2.953 18.507 1.00 75.50 211 GLY A CA 1
ATOM 1562 C C . GLY A 1 211 ? 4.464 -2.327 17.394 1.00 75.50 211 GLY A C 1
ATOM 1563 O O . GLY A 1 211 ? 3.253 -2.564 17.357 1.00 75.50 211 GLY A O 1
ATOM 1564 N N . ARG A 1 212 ? 5.041 -1.525 16.485 1.00 77.62 212 ARG A N 1
ATOM 1565 C CA . ARG A 1 212 ? 4.320 -0.826 15.405 1.00 77.62 212 ARG A CA 1
ATOM 1566 C C . ARG A 1 212 ? 4.826 -1.128 13.997 1.00 77.62 212 ARG A C 1
ATOM 1568 O O . ARG A 1 212 ? 6.012 -1.104 13.715 1.00 77.62 212 ARG A O 1
ATOM 1575 N N . LEU A 1 213 ? 3.908 -1.266 13.051 1.00 80.69 213 LEU A N 1
ATOM 1576 C CA . LEU A 1 213 ? 4.246 -1.147 11.638 1.00 80.69 213 LEU A CA 1
ATOM 1577 C C . LEU A 1 213 ? 4.638 0.295 11.318 1.00 80.69 213 LEU A C 1
ATOM 1579 O O . LEU A 1 213 ? 3.971 1.244 11.743 1.00 80.69 213 LEU A O 1
ATOM 1583 N N . HIS A 1 214 ? 5.677 0.424 10.506 1.00 82.69 214 HIS A N 1
ATOM 1584 C CA . HIS A 1 214 ? 6.133 1.674 9.924 1.00 82.69 214 HIS A CA 1
ATOM 1585 C C . HIS A 1 214 ? 6.091 1.526 8.411 1.00 82.69 214 HIS A C 1
ATOM 1587 O O . HIS A 1 214 ? 6.876 0.764 7.856 1.00 82.69 214 HIS A O 1
ATOM 1593 N N . ILE A 1 215 ? 5.175 2.229 7.750 1.00 85.75 215 ILE A N 1
ATOM 1594 C CA . ILE A 1 215 ? 5.054 2.184 6.291 1.00 85.75 215 ILE A CA 1
ATOM 1595 C C . ILE A 1 215 ? 5.359 3.547 5.672 1.00 85.75 215 ILE A C 1
ATOM 1597 O O . ILE A 1 215 ? 5.087 4.598 6.266 1.00 85.75 215 ILE A O 1
ATOM 1601 N N . THR A 1 216 ? 5.956 3.508 4.490 1.00 86.19 216 THR A N 1
ATOM 1602 C CA . THR A 1 216 ? 6.388 4.673 3.721 1.00 86.19 216 THR A CA 1
ATOM 1603 C C . THR A 1 216 ? 6.199 4.434 2.226 1.00 86.19 216 THR A C 1
ATOM 1605 O O . THR A 1 216 ? 5.743 3.368 1.805 1.00 86.19 216 THR A O 1
ATOM 1608 N N . ASP A 1 217 ? 6.559 5.432 1.427 1.00 87.62 217 ASP A N 1
ATOM 1609 C CA . ASP A 1 217 ? 6.575 5.356 -0.029 1.00 87.62 217 ASP A CA 1
ATOM 1610 C C . ASP A 1 217 ? 7.292 4.092 -0.543 1.00 87.62 217 ASP A C 1
ATOM 1612 O O . ASP A 1 217 ? 8.423 3.790 -0.155 1.00 87.62 217 ASP A O 1
ATOM 1616 N N . ALA A 1 218 ? 6.608 3.346 -1.413 1.00 87.94 218 ALA A N 1
ATOM 1617 C CA . ALA A 1 218 ? 7.133 2.150 -2.062 1.00 87.94 218 ALA A CA 1
ATOM 1618 C C . ALA A 1 218 ? 8.336 2.442 -2.973 1.00 87.94 218 ALA A C 1
ATOM 1620 O O . ALA A 1 218 ? 9.247 1.623 -3.043 1.00 87.94 218 ALA A O 1
ATOM 1621 N N . GLY A 1 219 ? 8.386 3.615 -3.609 1.00 86.00 219 GLY A N 1
ATOM 1622 C CA . GLY A 1 219 ? 9.475 4.012 -4.502 1.00 86.00 219 GLY A CA 1
ATOM 1623 C C . GLY A 1 219 ? 10.809 4.289 -3.815 1.00 86.00 219 GLY A C 1
ATOM 1624 O O . GLY A 1 219 ? 11.794 4.554 -4.496 1.00 86.00 219 GLY A O 1
ATOM 1625 N N . LEU A 1 220 ? 10.865 4.207 -2.484 1.00 82.38 220 LEU A N 1
ATOM 1626 C CA . LEU A 1 220 ? 12.118 4.191 -1.727 1.00 82.38 220 LEU A CA 1
ATOM 1627 C C . LEU A 1 220 ? 12.768 2.800 -1.673 1.00 82.38 220 LEU A C 1
ATOM 1629 O O . LEU A 1 220 ? 13.932 2.692 -1.299 1.00 82.38 220 LEU A O 1
ATOM 1633 N N . GLY A 1 221 ? 12.022 1.739 -1.993 1.00 81.56 221 GLY A N 1
ATOM 1634 C CA . GLY A 1 221 ? 12.508 0.367 -1.921 1.00 81.56 221 GLY A CA 1
ATOM 1635 C C . GLY A 1 221 ? 13.239 -0.075 -3.186 1.00 81.56 221 GLY A C 1
ATOM 1636 O O . GLY A 1 221 ? 13.024 0.448 -4.277 1.00 81.56 221 GLY A O 1
ATOM 1637 N N . SER A 1 222 ? 14.038 -1.135 -3.065 1.00 86.19 222 SER A N 1
ATOM 1638 C CA . SER A 1 222 ? 14.761 -1.753 -4.190 1.00 86.19 222 SER A CA 1
ATOM 1639 C C . SER A 1 222 ? 13.858 -2.533 -5.162 1.00 86.19 222 SER A C 1
ATOM 1641 O O . SER A 1 222 ? 14.354 -3.246 -6.026 1.00 86.19 222 SER A O 1
ATOM 1643 N N . PHE A 1 223 ? 12.536 -2.444 -5.001 1.00 87.62 223 PHE A N 1
ATOM 1644 C CA . PHE A 1 223 ? 11.532 -3.139 -5.809 1.00 87.62 223 PHE A CA 1
ATOM 1645 C C . PHE A 1 223 ? 10.825 -2.243 -6.834 1.00 87.62 223 PHE A C 1
ATOM 1647 O O . PHE A 1 223 ? 9.850 -2.670 -7.458 1.00 87.62 223 PHE A O 1
ATOM 1654 N N . GLY A 1 224 ? 11.320 -1.019 -7.006 1.00 86.69 224 GLY A N 1
ATOM 1655 C CA . GLY A 1 224 ? 10.771 -0.060 -7.948 1.00 86.69 224 GLY A CA 1
ATOM 1656 C C . GLY A 1 224 ? 9.676 0.838 -7.361 1.00 86.69 224 GLY A C 1
ATOM 1657 O O . GLY A 1 224 ? 9.003 0.519 -6.381 1.00 86.69 224 GLY A O 1
ATOM 1658 N N . SER A 1 225 ? 9.512 1.993 -7.996 1.00 83.69 225 SER A N 1
ATOM 1659 C CA . SER A 1 225 ? 8.482 3.002 -7.768 1.00 83.69 225 SER A CA 1
ATOM 1660 C C . SER A 1 225 ? 7.113 2.660 -8.359 1.00 83.69 225 SER A C 1
ATOM 1662 O O . SER A 1 225 ? 6.104 3.208 -7.910 1.00 83.69 225 SER A O 1
ATOM 1664 N N . THR A 1 226 ? 7.034 1.745 -9.331 1.00 88.50 226 THR A N 1
ATOM 1665 C CA . THR A 1 226 ? 5.755 1.379 -9.963 1.00 88.50 226 THR A CA 1
ATOM 1666 C C . THR A 1 226 ? 5.207 0.058 -9.398 1.00 88.50 226 THR A C 1
ATOM 1668 O O . THR A 1 226 ? 5.924 -0.942 -9.378 1.00 88.50 226 THR A O 1
ATOM 1671 N N . PRO A 1 227 ? 3.927 -0.019 -8.970 1.00 88.81 227 PRO A N 1
ATOM 1672 C CA . PRO A 1 227 ? 3.400 -1.145 -8.190 1.00 88.81 227 PRO A CA 1
ATOM 1673 C C . PRO A 1 227 ? 3.063 -2.386 -9.042 1.00 88.81 227 PRO A C 1
ATOM 1675 O O . PRO A 1 227 ? 1.918 -2.836 -9.098 1.00 88.81 227 PRO A O 1
ATOM 1678 N N . VAL A 1 228 ? 4.064 -2.970 -9.704 1.00 90.75 228 VAL A N 1
ATOM 1679 C CA . VAL A 1 228 ? 3.915 -4.169 -10.549 1.00 90.75 228 VAL A CA 1
ATOM 1680 C C . VAL A 1 228 ? 4.006 -5.454 -9.739 1.00 90.75 228 VAL A C 1
ATOM 1682 O O . VAL A 1 228 ? 3.284 -6.405 -10.035 1.00 90.75 228 VAL A O 1
ATOM 1685 N N . LEU A 1 229 ? 4.844 -5.492 -8.699 1.00 90.62 229 LEU A N 1
ATOM 1686 C CA . LEU A 1 229 ? 5.094 -6.711 -7.927 1.00 90.62 229 LEU A CA 1
ATOM 1687 C C . LEU A 1 229 ? 3.830 -7.431 -7.418 1.00 90.62 229 LEU A C 1
ATOM 1689 O O . LEU A 1 229 ? 3.775 -8.655 -7.549 1.00 90.62 229 LEU A O 1
ATOM 1693 N N . PRO A 1 230 ? 2.787 -6.737 -6.907 1.00 91.81 230 PRO A N 1
ATOM 1694 C CA . PRO A 1 230 ? 1.529 -7.385 -6.551 1.00 91.81 230 PRO A CA 1
ATOM 1695 C C . PRO A 1 230 ? 0.953 -8.241 -7.692 1.00 91.81 230 PRO A C 1
ATOM 1697 O O . PRO A 1 230 ? 0.356 -9.281 -7.437 1.00 91.81 230 PRO A O 1
ATOM 1700 N N . MET A 1 231 ? 1.121 -7.842 -8.951 1.00 91.88 231 MET A N 1
ATOM 1701 C CA . MET A 1 231 ? 0.568 -8.546 -10.113 1.00 91.88 231 MET A CA 1
ATOM 1702 C C . MET A 1 231 ? 1.392 -9.767 -10.529 1.00 91.88 231 MET A C 1
ATOM 1704 O O . MET A 1 231 ? 0.876 -10.625 -11.238 1.00 91.88 231 MET A O 1
ATOM 1708 N N . LEU A 1 232 ? 2.640 -9.877 -10.070 1.00 91.94 232 LEU A N 1
ATOM 1709 C CA . LEU A 1 232 ? 3.531 -10.997 -10.389 1.00 91.94 232 LEU A CA 1
ATOM 1710 C C . LEU A 1 232 ? 3.301 -12.224 -9.502 1.00 91.94 232 LEU A C 1
ATOM 1712 O O . LEU A 1 232 ? 3.905 -13.272 -9.727 1.00 91.94 232 LEU A O 1
ATOM 1716 N N . LEU A 1 233 ? 2.435 -12.115 -8.492 1.00 90.12 233 LEU A N 1
ATOM 1717 C CA . LEU A 1 233 ? 2.129 -13.230 -7.606 1.00 90.12 233 LEU A CA 1
ATOM 1718 C C . LEU A 1 233 ? 1.516 -14.395 -8.396 1.00 90.12 233 LEU A C 1
ATOM 1720 O O . LEU A 1 233 ? 0.441 -14.221 -8.980 1.00 90.12 233 LEU A O 1
ATOM 1724 N N . PRO A 1 234 ? 2.111 -15.608 -8.356 1.00 88.56 234 PRO A N 1
ATOM 1725 C CA . PRO A 1 234 ? 1.606 -16.746 -9.126 1.00 88.56 234 PRO A CA 1
ATOM 1726 C C . PRO A 1 234 ? 0.141 -17.086 -8.832 1.00 88.56 234 PRO A C 1
ATOM 1728 O O . PRO A 1 234 ? -0.596 -17.501 -9.721 1.00 88.56 234 PRO A O 1
ATOM 1731 N N . SER A 1 235 ? -0.311 -16.860 -7.595 1.00 89.62 235 SER A N 1
ATOM 1732 C CA . SER A 1 235 ? -1.695 -17.097 -7.170 1.00 89.62 235 SER A CA 1
ATOM 1733 C C . SER A 1 235 ? -2.723 -16.162 -7.817 1.00 89.62 235 SER A C 1
ATOM 1735 O O . SER A 1 235 ? -3.912 -16.469 -7.774 1.00 89.62 235 SER A O 1
ATOM 1737 N N . ARG A 1 236 ? -2.296 -15.036 -8.404 1.00 91.38 236 ARG A N 1
ATOM 1738 C CA . ARG A 1 236 ? -3.180 -14.084 -9.096 1.00 91.38 236 ARG A CA 1
ATOM 1739 C C . ARG A 1 236 ? -3.345 -14.379 -10.579 1.00 91.38 236 ARG A C 1
ATOM 1741 O O . ARG A 1 236 ? -4.229 -13.800 -11.199 1.00 91.38 236 ARG A O 1
ATOM 1748 N N . ASP A 1 237 ? -2.514 -15.266 -11.125 1.00 92.50 237 ASP A N 1
ATOM 1749 C CA . ASP A 1 237 ? -2.577 -15.743 -12.509 1.00 92.50 237 ASP A CA 1
ATOM 1750 C C . ASP A 1 237 ? -2.680 -14.621 -13.566 1.00 92.50 237 ASP A C 1
ATOM 1752 O O . ASP A 1 237 ? -3.303 -14.778 -14.618 1.00 92.50 237 ASP A O 1
ATOM 1756 N N . VAL A 1 238 ? -2.063 -13.463 -13.300 1.00 92.25 238 VAL A N 1
ATOM 17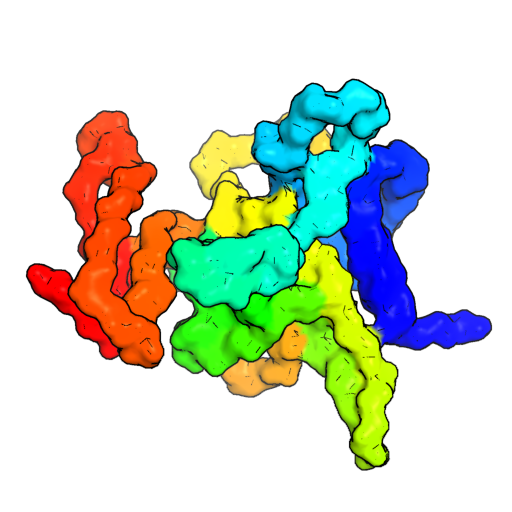57 C CA . VAL A 1 238 ? -2.094 -12.314 -14.212 1.00 92.25 238 VAL A CA 1
ATOM 1758 C C . VAL A 1 238 ? -1.294 -12.643 -15.472 1.00 92.25 238 VAL A C 1
ATOM 1760 O O . VAL A 1 238 ? -0.147 -13.075 -15.405 1.00 92.25 238 VAL A O 1
ATOM 1763 N N . LYS A 1 239 ? -1.909 -12.446 -16.644 1.00 91.88 239 LYS A N 1
ATOM 1764 C CA . LYS A 1 239 ? -1.297 -12.751 -17.954 1.00 91.88 239 LYS A CA 1
ATOM 1765 C C . LYS A 1 239 ? -0.821 -11.527 -18.716 1.00 91.88 239 LYS A C 1
ATOM 1767 O O . LYS A 1 239 ? 0.066 -11.637 -19.554 1.00 91.88 239 LYS A O 1
ATOM 1772 N N . VAL A 1 240 ? -1.449 -10.383 -18.465 1.00 92.56 240 VAL A N 1
ATOM 1773 C CA . VAL A 1 240 ? -1.178 -9.128 -19.164 1.00 92.56 240 VAL A CA 1
ATOM 1774 C C . VAL A 1 240 ? -1.145 -8.015 -18.134 1.00 92.56 240 VAL A C 1
ATOM 1776 O O . VAL A 1 240 ? -2.068 -7.887 -17.331 1.00 92.56 240 VAL A O 1
ATOM 1779 N N . ILE A 1 241 ? -0.087 -7.210 -18.180 1.00 91.44 241 ILE A N 1
ATOM 1780 C CA . ILE A 1 241 ? 0.093 -6.031 -17.337 1.00 91.44 241 ILE A CA 1
ATOM 1781 C C . ILE A 1 241 ? 0.206 -4.826 -18.267 1.00 91.44 241 ILE A C 1
ATOM 1783 O O . ILE A 1 241 ? 1.075 -4.781 -19.135 1.00 91.44 241 ILE A O 1
ATOM 1787 N N . PHE A 1 242 ? -0.686 -3.854 -18.089 1.00 92.12 242 PHE A N 1
ATOM 1788 C CA . PHE A 1 242 ? -0.544 -2.539 -18.704 1.00 92.12 242 PHE A CA 1
ATOM 1789 C C . PHE A 1 242 ? 0.263 -1.666 -17.753 1.00 92.12 242 PHE A C 1
ATOM 1791 O O . PHE A 1 242 ? -0.218 -1.289 -16.687 1.00 92.12 242 PHE A O 1
ATOM 1798 N N . PHE A 1 243 ? 1.507 -1.399 -18.129 1.00 90.38 243 PHE A N 1
ATOM 1799 C CA . PHE A 1 243 ? 2.451 -0.651 -17.315 1.00 90.38 243 PHE A CA 1
ATOM 1800 C C . PHE A 1 243 ? 2.422 0.835 -17.676 1.00 90.38 243 PHE A C 1
ATOM 1802 O O . PHE A 1 243 ? 2.472 1.190 -18.855 1.00 90.38 243 PHE A O 1
ATOM 1809 N N . VAL A 1 244 ? 2.354 1.693 -16.660 1.00 91.69 244 VAL A N 1
ATOM 1810 C CA . VAL A 1 244 ? 2.480 3.146 -16.806 1.00 91.69 244 VAL A CA 1
ATOM 1811 C C . VAL A 1 244 ? 3.716 3.573 -16.032 1.00 91.69 244 VAL A C 1
ATOM 1813 O O . VAL A 1 244 ? 3.684 3.625 -14.807 1.00 91.69 244 VAL A O 1
ATOM 1816 N N . ASP A 1 245 ? 4.792 3.857 -16.760 1.00 89.94 245 ASP A N 1
ATOM 1817 C CA . ASP A 1 245 ? 6.022 4.382 -16.179 1.00 89.94 245 ASP A CA 1
ATOM 1818 C C . ASP A 1 245 ? 5.856 5.873 -15.881 1.00 89.94 245 ASP A C 1
ATOM 1820 O O . ASP A 1 245 ? 5.698 6.685 -16.797 1.00 89.94 245 ASP A O 1
ATOM 1824 N N . SER A 1 246 ? 5.874 6.232 -14.603 1.00 88.12 246 SER A N 1
ATOM 1825 C CA . SER A 1 246 ? 5.914 7.625 -14.152 1.00 88.12 246 SER A CA 1
ATOM 1826 C C . SER A 1 246 ? 7.232 7.980 -13.462 1.00 88.12 246 SER A C 1
ATOM 1828 O O . SER A 1 246 ? 7.298 8.998 -12.774 1.00 88.12 246 SER A O 1
ATOM 1830 N N . SER A 1 247 ? 8.262 7.142 -13.609 1.00 87.25 247 SER A N 1
ATOM 1831 C CA . SER A 1 247 ? 9.584 7.389 -13.036 1.00 87.25 247 SER A CA 1
ATOM 1832 C C . SER A 1 247 ? 10.290 8.558 -13.731 1.00 87.25 247 SER A C 1
ATOM 1834 O O . SER A 1 247 ? 9.976 8.936 -14.861 1.00 87.25 247 SER A O 1
ATOM 1836 N N . SER A 1 248 ? 11.272 9.148 -13.049 1.00 86.38 248 SER A N 1
ATOM 1837 C CA . SER A 1 248 ? 12.067 10.268 -13.569 1.00 86.38 248 SER A CA 1
ATOM 1838 C C . SER A 1 248 ? 13.505 9.868 -13.928 1.00 86.38 248 SER A C 1
ATOM 1840 O O . SER A 1 248 ? 14.413 10.689 -13.799 1.00 86.38 248 SER A O 1
ATOM 1842 N N . GLY A 1 249 ? 13.733 8.602 -14.303 1.00 80.25 249 GLY A N 1
ATOM 1843 C CA . GLY A 1 249 ? 15.072 8.023 -14.499 1.00 80.25 249 GLY A CA 1
ATOM 1844 C C . GLY A 1 249 ? 15.786 8.433 -15.794 1.00 80.25 249 GLY A C 1
ATOM 1845 O O . GLY A 1 249 ? 17.016 8.429 -15.850 1.00 80.25 249 GLY A O 1
ATOM 1846 N N . GLY A 1 250 ? 15.037 8.840 -16.818 1.00 86.00 250 GLY A N 1
ATOM 1847 C CA . GLY A 1 250 ? 15.563 9.142 -18.145 1.00 86.00 250 GLY A CA 1
ATOM 1848 C C . GLY A 1 250 ? 16.065 10.578 -18.346 1.00 86.00 250 GLY A C 1
ATOM 1849 O O . GLY A 1 250 ? 15.956 11.446 -17.469 1.00 86.00 250 GLY A O 1
ATOM 1850 N N . PRO A 1 251 ? 16.599 10.885 -19.547 1.00 87.38 251 PRO A N 1
ATOM 1851 C CA . PRO A 1 251 ? 17.096 12.215 -19.887 1.00 87.38 251 PRO A CA 1
ATOM 1852 C C . PRO A 1 251 ? 16.040 13.300 -19.657 1.00 87.38 251 PRO A C 1
ATOM 1854 O O . PRO A 1 251 ? 14.952 13.243 -20.219 1.00 87.38 251 PRO A O 1
ATOM 1857 N N . GLY A 1 252 ? 16.369 14.313 -18.853 1.00 86.19 252 GLY A N 1
ATOM 1858 C CA . GLY A 1 252 ? 15.445 15.406 -18.534 1.00 86.19 252 GLY A CA 1
ATOM 1859 C C . GLY A 1 252 ? 14.368 15.063 -17.497 1.00 86.19 252 GLY A C 1
ATOM 1860 O O . GLY A 1 252 ? 13.435 15.845 -17.348 1.00 86.19 252 GLY A O 1
ATOM 1861 N N . GLY A 1 253 ? 14.494 13.936 -16.786 1.00 86.19 253 GLY A N 1
ATOM 1862 C CA . GLY A 1 253 ? 13.533 13.503 -15.768 1.00 86.19 253 GLY A CA 1
ATOM 1863 C C . GLY A 1 253 ? 12.284 12.831 -16.340 1.00 86.19 253 GLY A C 1
ATOM 1864 O O . GLY A 1 253 ? 11.270 12.760 -15.652 1.00 86.19 253 GLY A O 1
ATOM 1865 N N . TYR A 1 254 ? 12.338 12.379 -17.596 1.00 90.44 254 TYR A N 1
ATOM 1866 C CA . TYR A 1 254 ? 11.256 11.630 -18.234 1.00 90.44 254 TYR A CA 1
ATOM 1867 C C . TYR A 1 254 ? 11.392 10.123 -17.972 1.00 90.44 254 TYR A C 1
ATOM 1869 O O . TYR A 1 254 ? 12.516 9.647 -17.813 1.00 90.44 254 TYR A O 1
ATOM 1877 N N . PRO A 1 255 ? 10.286 9.363 -17.995 1.00 91.12 255 PRO A N 1
ATOM 1878 C CA . PRO A 1 255 ? 10.342 7.908 -17.922 1.00 91.12 255 PRO A CA 1
ATOM 1879 C C . PRO A 1 255 ? 11.071 7.317 -19.135 1.00 91.12 255 PRO A C 1
ATOM 1881 O O . PRO A 1 255 ? 10.845 7.746 -20.270 1.00 91.12 255 PRO A O 1
ATOM 1884 N N . ASP A 1 256 ? 11.934 6.329 -18.907 1.00 91.12 256 ASP A N 1
ATOM 1885 C CA . ASP A 1 256 ? 12.709 5.641 -19.950 1.00 91.12 256 ASP A CA 1
ATOM 1886 C C . ASP A 1 256 ? 12.558 4.110 -19.925 1.00 91.12 256 ASP A C 1
ATOM 1888 O O . ASP A 1 256 ? 13.208 3.415 -20.707 1.00 91.12 256 ASP A O 1
ATOM 1892 N N . GLY A 1 257 ? 11.689 3.576 -19.061 1.00 89.81 257 GLY A N 1
ATOM 1893 C CA . GLY A 1 257 ? 11.477 2.142 -18.894 1.00 89.81 257 GLY A CA 1
ATOM 1894 C C . GLY A 1 257 ? 12.528 1.441 -18.033 1.00 89.81 257 GLY A C 1
ATOM 1895 O O . GLY A 1 257 ? 12.398 0.235 -17.822 1.00 89.81 257 GLY A O 1
ATOM 1896 N N . SER A 1 258 ? 13.540 2.148 -17.508 1.00 89.69 258 SER A N 1
ATOM 1897 C CA . SER A 1 258 ? 14.566 1.563 -16.623 1.00 89.69 258 SER A CA 1
ATOM 1898 C C . SER A 1 258 ? 13.965 0.890 -15.380 1.00 89.69 258 SER A C 1
ATOM 1900 O O . SER A 1 258 ? 14.451 -0.142 -14.922 1.00 89.69 258 SER A O 1
ATOM 1902 N N . GLU A 1 259 ? 12.842 1.419 -14.905 1.00 90.12 259 GLU A N 1
ATOM 1903 C CA . GLU A 1 259 ? 12.023 0.896 -13.814 1.00 90.12 259 GLU A CA 1
ATOM 1904 C C . GLU A 1 259 ? 11.624 -0.584 -14.000 1.00 90.12 259 GLU A C 1
ATOM 1906 O O . GLU A 1 259 ? 11.624 -1.354 -13.039 1.00 90.12 259 GLU A O 1
ATOM 1911 N N . LEU A 1 260 ? 11.360 -1.031 -15.236 1.00 90.88 260 LEU A N 1
ATOM 1912 C CA . LEU A 1 260 ? 11.024 -2.435 -15.514 1.00 90.88 260 LEU A CA 1
ATOM 1913 C C . LEU A 1 260 ? 12.187 -3.385 -15.206 1.00 90.88 260 LEU A C 1
ATOM 1915 O O . LEU A 1 260 ? 11.941 -4.524 -14.815 1.00 90.88 260 LEU A O 1
ATOM 1919 N N . PHE A 1 261 ? 13.434 -2.927 -15.357 1.00 91.12 261 PHE A N 1
ATOM 1920 C CA . PHE A 1 261 ? 14.613 -3.727 -15.025 1.00 91.12 261 PHE A CA 1
ATOM 1921 C C . PHE A 1 261 ? 14.797 -3.852 -13.514 1.00 91.12 261 PHE A C 1
ATOM 1923 O O . PHE A 1 261 ? 15.105 -4.940 -13.041 1.00 91.12 261 PHE A O 1
ATOM 1930 N N . VAL A 1 262 ? 14.541 -2.779 -12.756 1.00 91.25 262 VAL A N 1
ATOM 1931 C CA . VAL A 1 262 ? 14.569 -2.808 -11.282 1.00 91.25 262 VAL A CA 1
ATOM 1932 C C . VAL A 1 262 ? 13.536 -3.804 -10.750 1.00 91.25 262 VAL A C 1
ATOM 1934 O O . VAL A 1 262 ? 13.844 -4.651 -9.912 1.00 91.25 262 VAL A O 1
ATOM 1937 N N . ILE A 1 263 ? 12.315 -3.753 -11.290 1.00 91.94 263 ILE A N 1
ATOM 1938 C CA . ILE A 1 263 ? 11.239 -4.683 -10.928 1.00 91.94 263 ILE A CA 1
ATOM 1939 C C . ILE A 1 263 ? 11.622 -6.125 -11.287 1.00 91.94 263 ILE A C 1
ATOM 1941 O O . ILE A 1 263 ? 11.399 -7.022 -10.474 1.00 91.94 263 ILE A O 1
ATOM 1945 N N . ALA A 1 264 ? 12.197 -6.357 -12.473 1.00 92.25 264 ALA A N 1
ATOM 1946 C CA . ALA A 1 264 ? 12.639 -7.682 -12.909 1.00 92.25 264 ALA A CA 1
ATOM 1947 C C . ALA A 1 264 ? 13.731 -8.251 -11.992 1.00 92.25 264 ALA A C 1
ATOM 1949 O O . ALA A 1 264 ? 13.607 -9.379 -11.519 1.00 92.25 264 ALA A O 1
ATOM 1950 N N . GLU A 1 265 ? 14.758 -7.454 -11.681 1.00 92.19 265 GLU A N 1
ATOM 1951 C CA . GLU A 1 265 ? 15.859 -7.853 -10.802 1.00 92.19 265 GLU A CA 1
ATOM 1952 C C . GLU A 1 265 ? 15.347 -8.236 -9.409 1.00 92.19 265 GLU A C 1
ATOM 1954 O O . GLU A 1 265 ? 15.720 -9.283 -8.876 1.00 92.19 265 GLU A O 1
ATOM 1959 N N . TYR A 1 266 ? 14.431 -7.448 -8.841 1.00 91.50 266 TYR A N 1
ATOM 1960 C CA . TYR A 1 266 ? 13.824 -7.777 -7.555 1.00 91.50 266 TYR A CA 1
ATOM 1961 C C . TYR A 1 266 ? 12.928 -9.022 -7.638 1.00 91.50 266 TYR A C 1
ATOM 1963 O O . TYR A 1 266 ? 13.000 -9.914 -6.788 1.00 91.50 266 TYR A O 1
ATOM 1971 N N . ALA A 1 267 ? 12.076 -9.113 -8.662 1.00 91.75 267 ALA A N 1
ATOM 1972 C CA . ALA A 1 267 ? 11.160 -10.234 -8.837 1.00 91.75 267 ALA A CA 1
ATOM 1973 C C . ALA A 1 267 ? 11.914 -11.564 -8.994 1.00 91.75 267 ALA A C 1
ATOM 1975 O O . ALA A 1 267 ? 11.583 -12.536 -8.317 1.00 91.75 267 ALA A O 1
ATOM 1976 N N . GLU A 1 268 ? 12.950 -11.606 -9.825 1.00 92.44 268 GLU A N 1
ATOM 1977 C CA . GLU A 1 268 ? 13.722 -12.822 -10.085 1.00 92.44 268 GLU A CA 1
ATOM 1978 C C . GLU A 1 268 ? 14.737 -13.108 -8.974 1.00 92.44 268 GLU A C 1
ATOM 1980 O O . GLU A 1 268 ? 14.833 -14.241 -8.497 1.00 92.44 268 GLU A O 1
ATOM 1985 N N . GLY A 1 269 ? 15.477 -12.085 -8.538 1.00 89.94 269 GLY A N 1
ATOM 1986 C CA . GLY A 1 269 ? 16.595 -12.220 -7.607 1.00 89.94 269 GLY A CA 1
ATOM 1987 C C . GLY A 1 269 ? 16.188 -12.330 -6.139 1.00 89.94 269 GLY A C 1
ATOM 1988 O O . GLY A 1 269 ? 16.839 -13.051 -5.382 1.00 89.94 269 GLY A O 1
ATOM 1989 N N . VAL A 1 270 ? 15.111 -11.650 -5.730 1.00 88.25 270 VAL A N 1
ATOM 1990 C CA . VAL A 1 270 ? 14.647 -11.622 -4.329 1.00 88.25 270 VAL A CA 1
ATOM 1991 C C . VAL A 1 270 ? 13.416 -12.501 -4.135 1.00 88.25 270 VAL A C 1
ATOM 1993 O O . VAL A 1 270 ? 13.369 -13.311 -3.209 1.00 88.25 270 VAL A O 1
ATOM 1996 N N . MET A 1 271 ? 12.419 -12.371 -5.014 1.00 87.31 271 MET A N 1
ATOM 1997 C CA . MET A 1 271 ? 11.141 -13.079 -4.865 1.00 87.31 271 MET A CA 1
ATOM 1998 C C . MET A 1 271 ? 11.132 -14.472 -5.513 1.00 87.31 271 MET A C 1
ATOM 2000 O O . MET A 1 271 ? 10.291 -15.302 -5.160 1.00 87.31 271 MET A O 1
ATOM 2004 N N . GLY A 1 272 ? 12.052 -14.747 -6.444 1.00 88.94 272 GLY A N 1
ATOM 2005 C CA . GLY A 1 272 ? 12.084 -15.990 -7.219 1.00 88.94 272 GLY A CA 1
ATOM 2006 C C . GLY A 1 272 ? 10.899 -16.145 -8.181 1.00 88.94 272 GLY A C 1
ATOM 2007 O O . GLY A 1 272 ? 10.514 -17.266 -8.518 1.00 88.94 272 GLY A O 1
ATOM 2008 N N . TYR A 1 273 ? 10.274 -15.038 -8.581 1.00 88.75 273 TYR A N 1
ATOM 2009 C CA . TYR A 1 273 ? 9.166 -15.011 -9.533 1.00 88.75 273 TYR A CA 1
ATOM 2010 C C . TYR A 1 273 ? 9.695 -14.907 -10.959 1.00 88.75 273 TYR A C 1
ATOM 2012 O O . TYR A 1 273 ? 10.744 -14.325 -11.202 1.00 88.75 273 TYR A O 1
ATOM 2020 N N . GLN A 1 274 ? 8.955 -15.472 -11.913 1.00 82.62 274 GLN A N 1
ATOM 2021 C CA . GLN A 1 274 ? 9.282 -15.307 -13.326 1.00 82.62 274 GLN A CA 1
ATOM 2022 C C . GLN A 1 274 ? 8.848 -13.921 -13.796 1.00 82.62 274 GLN A C 1
ATOM 2024 O O . GLN A 1 274 ? 7.685 -13.550 -13.617 1.00 82.62 274 GLN A O 1
ATOM 2029 N N . TYR A 1 275 ? 9.760 -13.197 -14.439 1.00 84.50 275 TYR A N 1
ATOM 2030 C CA . TYR A 1 275 ? 9.463 -11.952 -15.128 1.00 84.50 275 TYR A CA 1
ATOM 2031 C C . TYR A 1 275 ? 9.625 -12.147 -16.646 1.00 84.50 275 TYR A C 1
ATOM 2033 O O . TYR A 1 275 ? 10.446 -12.962 -17.074 1.00 84.50 275 TYR A O 1
ATOM 2041 N N . PRO A 1 276 ? 8.816 -11.487 -17.496 1.00 78.69 276 PRO A N 1
ATOM 2042 C CA . PRO A 1 276 ? 9.027 -11.539 -18.939 1.00 78.69 276 PRO A CA 1
ATOM 2043 C C . PRO A 1 276 ? 10.414 -11.001 -19.315 1.00 78.69 276 PRO A C 1
ATOM 2045 O O . PRO A 1 276 ? 10.796 -9.924 -18.862 1.00 78.69 276 PRO A O 1
ATOM 2048 N N . SER A 1 277 ? 11.132 -11.754 -20.153 1.00 69.12 277 SER A N 1
ATOM 2049 C CA . SER A 1 277 ? 12.453 -11.391 -20.690 1.00 69.12 277 SER A CA 1
ATOM 2050 C C . SER A 1 277 ? 12.411 -10.218 -21.659 1.00 69.12 277 SER A C 1
ATOM 2052 O O . SER A 1 277 ? 11.481 -10.229 -22.503 1.00 69.12 277 SER A O 1
#

Foldseek 3Di:
DDDDPQNLLQVVLVLLLQVLLDPVVSVVVPPPPVLDGDAVLSVQLSVCQLVPQDDPPDPPDDSSHRLSQPFQLVCCPVPPCCVVVVDDWDKAWWWWAQQVCNPPQAEDTAIWIDTSAWTWHCAPLTNDIDGLQQWQFALLLQDQDPVRDRPHDGHGDSRRVSLVCSLAAQDPDPDDPLCPVPVNVPHPHSFRKGAASDPDPPGHSSCHPSRITGIHHPCSYLQANWPCVVVQPVVNVRDDDDDDDPALPDDPRHGDCVRLVSNCCCCCVRVVTDDDD

Sequence (277 aa):
QQVSVAQRSVQCAKAKAAAMSGDPNTAELLGEVPEHPLSLADLYGRSLSIALLQNTTSPGRQFTTVGEGTTFSGLAASDTAVATGAAALPLILSGLINAQDPESWADALLPWEISPFWTGSYHSSIASFFATKYTGTQASDCAYSQNGTVEGQAVNNFDNLGWTMAGSGLYVGQGVDWQNVTQVRHLSRFSATAPNPFDFPVLNPFNATDGRLHITDAGLGSFGSTPVLPMLLPSRDVKVIFFVDSSSGGPGGYPDGSELFVIAEYAEGVMGYQYPS